Protein 6ZZZ (pdb70)

Radius of gyration: 22.92 Å; Cα contacts (8 Å, |Δi|>4): 388; chains: 2; bounding box: 67×54×40 Å

Secondary structure (DSSP, 8-state):
-HHHHHHHHTT-GGG--EEEEETTEEEEEEEHHHHHHHHTSHHHHHHHHH-TTTS----SSHHHHHHHHHHHHHHHHHT--EEEEE--GGGGTTTT----SS--EEEE-S-----TT-EEE-----/-HHHHHHHHTT-GGG--EEEEETTEEEEEEEHHHHHHHHTSHHHHHHHHH-TTTSPPPPSSHHHHHHHHHHHHHHHHHT--EEEEEE-GGGTTTTT----SS--EEEE-S-----TT-EEE-----

Structure (mmCIF, N/CA/C/O backbone):
data_6ZZZ
#
_entry.id   6ZZZ
#
_cell.length_a   99.206
_cell.length_b   99.206
_cell.length_c   155.657
_cell.angle_alpha   90.000
_cell.angle_beta   90.000
_cell.angle_gamma   120.000
#
_symmetry.space_group_name_H-M   'P 65 2 2'
#
loop_
_entity.id
_entity.type
_entity.pdbx_description
1 polymer 'Translocation protein SEC62'
2 non-polymer GLYCEROL
3 non-polymer 'SULFATE ION'
4 non-polymer '2-(N-MORPHOLINO)-ETHANESULFONIC ACID'
5 water water
#
loop_
_atom_site.group_PDB
_atom_site.id
_atom_site.type_symbol
_atom_site.label_atom_id
_atom_site.label_alt_id
_atom_site.label_comp_id
_atom_site.label_asym_id
_atom_site.label_entity_id
_atom_site.label_seq_id
_atom_site.pdbx_PDB_ins_code
_atom_site.Cartn_x
_atom_site.Cartn_y
_atom_site.Cartn_z
_atom_site.occupancy
_atom_site.B_iso_or_equiv
_atom_site.auth_seq_id
_atom_site.auth_comp_id
_atom_site.auth_asym_id
_atom_site.auth_atom_id
_atom_site.pdbx_PDB_model_num
ATOM 1 N N . SER A 1 1 ? 28.73218 57.44122 83.39558 1.000 72.28611 18 SER A N 1
ATOM 2 C CA . SER A 1 1 ? 27.78956 57.46261 82.26453 1.000 85.02492 18 SER A CA 1
ATOM 3 C C . SER A 1 1 ? 26.61552 58.42507 82.44062 1.000 81.61892 18 SER A C 1
ATOM 4 O O . SER A 1 1 ? 26.25542 59.12724 81.49856 1.000 76.56951 18 SER A O 1
ATOM 7 N N . ALA A 1 2 ? 25.94443 58.37733 83.59475 1.000 79.33443 19 ALA A N 1
ATOM 8 C CA . ALA A 1 2 ? 25.08333 59.49106 83.97241 1.000 68.24283 19 ALA A CA 1
ATOM 9 C C . ALA A 1 2 ? 25.89666 60.77531 84.10294 1.000 70.93866 19 ALA A C 1
ATOM 10 O O . ALA A 1 2 ? 25.49757 61.83861 83.61163 1.000 71.61075 19 ALA A O 1
ATOM 12 N N . THR A 1 3 ? 27.03421 60.70119 84.79336 1.000 67.11072 20 THR A N 1
ATOM 13 C CA . THR A 1 3 ? 27.90707 61.86324 84.90373 1.000 68.80155 20 THR A CA 1
ATOM 14 C C . THR A 1 3 ? 28.42753 62.29326 83.53724 1.000 72.72147 20 THR A C 1
ATOM 15 O O . THR A 1 3 ? 28.59356 63.49388 83.27213 1.000 69.34660 20 THR A O 1
ATOM 19 N N . ALA A 1 4 ? 28.72763 61.32974 82.66374 1.000 73.32658 21 ALA A N 1
ATOM 20 C CA . ALA A 1 4 ? 29.30781 61.69084 81.37773 1.000 70.10345 21 ALA A CA 1
ATOM 21 C C . ALA A 1 4 ? 28.29859 62.45084 80.52928 1.000 70.90941 21 ALA A C 1
ATOM 22 O O . ALA A 1 4 ? 28.63426 63.46371 79.89755 1.000 69.36695 21 ALA A O 1
ATOM 24 N N . ILE A 1 5 ? 27.05698 61.97613 80.49663 1.000 68.51287 22 ILE A N 1
ATOM 25 C CA . ILE A 1 5 ? 26.04395 62.61582 79.66234 1.000 70.79538 22 ILE A CA 1
ATOM 26 C C . ILE A 1 5 ? 25.71880 64.00734 80.18996 1.000 69.52169 22 ILE A C 1
ATOM 27 O O . ILE A 1 5 ? 25.65083 64.97993 79.42472 1.000 69.36736 22 ILE A O 1
ATOM 32 N N . ALA A 1 6 ? 25.49693 64.11435 81.50392 1.000 68.59391 23 ALA A N 1
ATOM 33 C CA . ALA A 1 6 ? 25.17913 65.39585 82.12673 1.000 65.08857 23 ALA A CA 1
ATOM 34 C C . ALA A 1 6 ? 26.28101 66.41551 81.89169 1.000 66.70514 23 ALA A C 1
ATOM 35 O O . ALA A 1 6 ? 26.00359 67.59884 81.67508 1.000 64.43313 23 ALA A O 1
ATOM 37 N N . THR A 1 7 ? 27.54204 65.98046 81.96792 1.000 67.41193 24 THR A N 1
ATOM 38 C CA . THR A 1 7 ? 28.65406 66.88114 81.68767 1.000 67.63920 24 THR A CA 1
ATOM 39 C C . THR A 1 7 ? 28.58669 67.40447 80.26136 1.000 67.54531 24 THR A C 1
ATOM 40 O O . THR A 1 7 ? 28.81189 68.59411 80.01628 1.000 65.27263 24 THR A O 1
ATOM 44 N N . LEU A 1 8 ? 28.26075 66.53148 79.30727 1.000 67.40371 25 LEU A N 1
ATOM 45 C CA . LEU A 1 8 ? 28.21565 66.94130 77.90696 1.000 64.19642 25 LEU A CA 1
ATOM 46 C C . LEU A 1 8 ? 27.04232 67.87600 77.61715 1.000 67.00411 25 LEU A C 1
ATOM 47 O O . LEU A 1 8 ? 27.18786 68.83465 76.84908 1.000 63.72957 25 LEU A O 1
ATOM 52 N N . LEU A 1 9 ? 25.86211 67.61253 78.19001 1.000 65.97569 26 LEU A N 1
ATOM 53 C CA . LEU A 1 9 ? 24.68274 68.38671 77.81912 1.000 65.19506 26 LEU A CA 1
ATOM 54 C C . LEU A 1 9 ? 24.30308 69.45416 78.84192 1.000 66.05471 26 LEU A C 1
ATOM 55 O O . LEU A 1 9 ? 23.26162 70.09755 78.66811 1.000 63.75371 26 LEU A O 1
ATOM 60 N N . ARG A 1 10 ? 25.15763 69.72060 79.84654 1.000 64.50286 27 ARG A N 1
ATOM 61 C CA . ARG A 1 10 ? 24.77149 7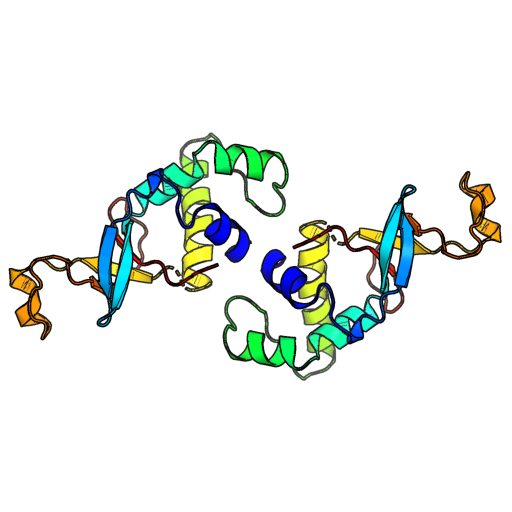0.61419 80.94559 1.000 64.03758 27 ARG A CA 1
ATOM 62 C C . ARG A 1 10 ? 24.36534 72.00532 80.45773 1.000 65.41757 27 ARG A C 1
ATOM 63 O O . ARG A 1 10 ? 23.46687 72.62413 81.04300 1.000 65.62333 27 ARG A O 1
ATOM 71 N N . ASN A 1 11 ? 24.98158 72.50628 79.38052 1.000 60.17766 28 ASN A N 1
ATOM 72 C CA . ASN A 1 11 ? 24.67901 73.84666 78.88900 1.000 63.49223 28 ASN A CA 1
ATOM 73 C C . ASN A 1 11 ? 24.17100 73.84713 77.44903 1.000 64.19202 28 ASN A C 1
ATOM 74 O O . ASN A 1 11 ? 24.12711 74.90107 76.81664 1.000 69.12357 28 ASN A O 1
ATOM 79 N N . HIS A 1 12 ? 23.72704 72.70734 76.94182 1.000 65.08806 29 HIS A N 1
ATOM 80 C CA . HIS A 1 12 ? 23.41675 72.61064 75.52512 1.000 68.91023 29 HIS A CA 1
ATOM 81 C C . HIS A 1 12 ? 22.31662 73.58402 75.13003 1.000 70.60985 29 HIS A C 1
ATOM 82 O O . HIS A 1 12 ? 21.33535 73.78268 75.84944 1.000 67.85685 29 HIS A O 1
ATOM 89 N N . LYS A 1 13 ? 22.49462 74.18451 73.95693 1.000 76.28857 30 LYS A N 1
ATOM 90 C CA . LYS A 1 13 ? 21.56706 75.19620 73.47725 1.000 75.58031 30 LYS A CA 1
ATOM 91 C C . LYS A 1 13 ? 20.14453 74.65680 73.42278 1.000 72.92532 30 LYS A C 1
ATOM 92 O O . LYS A 1 13 ? 19.18736 75.41210 73.61173 1.000 70.82616 30 LYS A O 1
ATOM 98 N N . GLU A 1 14 ? 19.96324 73.35745 73.20086 1.000 72.70590 31 GLU A N 1
ATOM 99 C CA . GLU A 1 14 ? 18.56889 73.01442 73.01392 1.000 71.43226 31 GLU A CA 1
ATOM 100 C C . GLU A 1 14 ? 17.79596 72.76325 74.28889 1.000 71.22832 31 GLU A C 1
ATOM 101 O O . GLU A 1 14 ? 16.59435 72.47453 74.21289 1.000 69.51214 31 GLU A O 1
ATOM 107 N N . LEU A 1 15 ? 18.42458 72.91705 75.44968 1.000 64.58838 32 LEU A N 1
ATOM 108 C CA . LEU A 1 15 ? 17.63434 72.88028 76.66103 1.000 67.99593 32 LEU A CA 1
ATOM 109 C C . LEU A 1 15 ? 16.75938 74.12242 76.79389 1.000 69.07693 32 LEU A C 1
ATOM 110 O O . LEU A 1 15 ? 15.73006 74.06335 77.48179 1.000 62.76400 32 LEU A O 1
ATOM 115 N N . LYS A 1 16 ? 17.13176 75.22710 76.12926 1.000 70.16738 33 LYS A N 1
ATOM 116 C CA . LYS A 1 16 ? 16.46464 76.52519 76.28859 1.000 67.38665 33 LYS A CA 1
ATOM 117 C C . LYS A 1 16 ? 16.25217 76.82519 77.76382 1.000 68.16936 33 LYS A C 1
ATOM 118 O O . LYS A 1 16 ? 15.17370 77.23197 78.19473 1.000 72.37226 33 LYS A O 1
ATOM 124 N N . GLN A 1 17 ? 17.29548 76.60393 78.55142 1.000 68.82955 34 GLN A N 1
ATOM 125 C CA . GLN A 1 17 ? 17.14187 76.62013 79.99761 1.000 70.01711 34 GLN A CA 1
ATOM 126 C C . GLN A 1 17 ? 17.10793 78.04507 80.52704 1.000 70.81952 34 GLN A C 1
ATOM 127 O O . GLN A 1 17 ? 17.77911 78.93277 79.99212 1.000 70.09091 34 GLN A O 1
ATOM 133 N N . ARG A 1 18 ? 16.27978 78.26205 81.55310 1.000 70.06258 35 ARG A N 1
ATOM 134 C CA . ARG A 1 18 ? 16.11522 79.54717 82.22335 1.000 72.89388 35 ARG A CA 1
ATOM 135 C C . ARG A 1 18 ? 16.54234 79.43858 83.67815 1.000 75.76398 35 ARG A C 1
ATOM 136 O O . ARG A 1 18 ? 16.75558 78.34644 84.21701 1.000 73.18926 35 ARG A O 1
ATOM 144 N N . GLN A 1 19 ? 16.59336 80.58234 84.34374 1.000 76.94444 36 GLN A N 1
ATOM 145 C CA . GLN A 1 19 ? 16.87704 80.60339 85.76673 1.000 73.60709 36 GLN A CA 1
ATOM 146 C C . GLN A 1 19 ? 15.59756 80.82840 86.55970 1.000 70.94219 36 GLN A C 1
ATOM 147 O O . GLN A 1 19 ? 14.75059 81.64208 86.18511 1.000 72.95473 36 GLN A O 1
ATOM 153 N N . GLY A 1 20 ? 15.45729 80.06522 87.64142 1.000 68.52617 37 GLY A N 1
ATOM 154 C CA . GLY A 1 20 ? 14.33279 80.17173 88.54383 1.000 66.95176 37 GLY A CA 1
ATOM 155 C C . GLY A 1 20 ? 14.82609 80.05038 89.96909 1.000 63.27489 37 GLY A C 1
ATOM 156 O O . GLY A 1 20 ? 16.02178 79.87200 90.21529 1.000 62.89592 37 GLY A O 1
ATOM 157 N N . LEU A 1 21 ? 13.89196 80.14930 90.90391 1.000 65.60583 38 LEU A N 1
ATOM 158 C CA . LEU A 1 21 ? 14.21862 80.10757 92.32294 1.000 62.78326 38 LEU A CA 1
ATOM 159 C C . LEU A 1 21 ? 13.83601 78.74313 92.86762 1.000 60.25091 38 LEU A C 1
ATOM 160 O O . LEU A 1 21 ? 12.65402 78.36866 92.85728 1.000 61.58473 38 LEU A O 1
ATOM 165 N N . PHE A 1 22 ? 14.83287 77.99695 93.32963 1.000 59.64318 39 PHE A N 1
ATOM 166 C CA . PHE A 1 22 ? 14.62170 76.64486 93.82315 1.000 60.05901 39 PHE A CA 1
ATOM 167 C C . PHE A 1 22 ? 15.18644 76.56724 95.22345 1.000 61.92293 39 PHE A C 1
ATOM 168 O O . PHE A 1 22 ? 16.37051 76.83075 95.41942 1.000 59.93015 39 PHE A O 1
ATOM 176 N N . GLN A 1 23 ? 14.33087 76.27278 96.19838 1.000 63.55754 40 GLN A N 1
ATOM 177 C CA . GLN A 1 23 ? 14.69871 76.24250 97.61059 1.000 63.10280 40 GLN A CA 1
ATOM 178 C C . GLN A 1 23 ? 15.58924 77.44277 97.89382 1.000 63.87101 40 GLN A C 1
ATOM 179 O O . GLN A 1 23 ? 16.65830 77.36724 98.55562 1.000 52.48183 40 GLN A O 1
ATOM 185 N N . ALA A 1 24 ? 15.14947 78.57842 97.32019 1.000 63.83557 41 ALA A N 1
ATOM 186 C CA . ALA A 1 24 ? 15.82118 79.83111 97.57058 1.000 68.86097 41 ALA A CA 1
ATOM 187 C C . ALA A 1 24 ? 17.22865 79.85504 97.01634 1.000 73.58090 41 ALA A C 1
ATOM 188 O O . ALA A 1 24 ? 18.12915 80.39439 97.69796 1.000 84.17967 41 ALA A O 1
ATOM 190 N N . LYS A 1 25 ? 17.51329 79.17535 95.91526 1.000 74.69932 42 LYS A N 1
ATOM 191 C CA . LYS A 1 25 ? 18.68432 79.56427 95.15143 1.000 74.07268 42 LYS A CA 1
ATOM 192 C C . LYS A 1 25 ? 18.30325 79.62024 93.68661 1.000 68.23378 42 LYS A C 1
ATOM 193 O O . LYS A 1 25 ? 17.35946 78.94841 93.26516 1.000 63.65149 42 LYS A O 1
ATOM 199 N N . GLN A 1 26 ? 19.03907 80.45465 92.94997 1.000 69.31175 43 GLN A N 1
ATOM 200 C CA . GLN A 1 26 ? 18.88055 80.59136 91.51349 1.000 71.73572 43 GLN A CA 1
ATOM 201 C C . GLN A 1 26 ? 19.38778 79.33998 90.82305 1.000 69.51259 43 GLN A C 1
ATOM 202 O O . GLN A 1 26 ? 20.53970 78.93935 91.00460 1.000 61.73668 43 GLN A O 1
ATOM 208 N N . THR A 1 27 ? 18.54200 78.75042 90.00026 1.000 67.84185 44 THR A N 1
ATOM 209 C CA . THR A 1 27 ? 18.80562 77.42086 89.49952 1.000 66.60380 44 THR A CA 1
ATOM 210 C C . THR A 1 27 ? 18.30095 77.34259 88.07369 1.000 64.42870 44 THR A C 1
ATOM 211 O O . THR A 1 27 ? 17.24602 77.89721 87.75332 1.000 64.06918 44 THR A O 1
ATOM 215 N N . ASP A 1 28 ? 19.07231 76.69259 87.21544 1.000 63.27686 45 ASP A N 1
ATOM 216 C CA . ASP A 1 28 ? 18.62448 76.46636 85.85220 1.000 68.04013 45 ASP A CA 1
ATOM 217 C C . ASP A 1 28 ? 17.57720 75.37086 85.82180 1.000 64.81616 45 ASP A C 1
ATOM 218 O O . ASP A 1 28 ? 17.64399 74.40414 86.58919 1.000 58.15448 45 ASP A O 1
ATOM 223 N N . PHE A 1 29 ? 16.61871 75.51864 84.90505 1.000 62.72773 46 PHE A N 1
ATOM 224 C CA . PHE A 1 29 ? 15.57911 74.51922 84.74337 1.000 62.36694 46 PHE A CA 1
ATOM 225 C C . PHE A 1 29 ? 15.16608 74.47376 83.28729 1.000 61.59616 46 PHE A C 1
ATOM 226 O O . PHE A 1 29 ? 15.29724 75.45487 82.55639 1.000 64.29330 46 PHE A O 1
ATOM 234 N N . PHE A 1 30 ? 14.61275 73.33123 82.89306 1.000 60.73393 47 PHE A N 1
ATOM 235 C CA . PHE A 1 30 ? 14.29662 73.04283 81.50663 1.000 62.89712 47 PHE A CA 1
ATOM 236 C C . PHE A 1 30 ? 13.15870 72.03162 81.44274 1.000 64.97184 47 PHE A C 1
ATOM 237 O O . PHE A 1 30 ? 12.81495 71.37935 82.43414 1.000 61.34200 47 PHE A O 1
ATOM 245 N N . ARG A 1 31 ? 12.58803 71.89980 80.24571 1.000 68.16629 48 ARG A N 1
ATOM 246 C CA . ARG A 1 31 ? 11.53641 70.92997 79.97587 1.000 66.74375 48 ARG A CA 1
ATOM 247 C C . ARG A 1 31 ? 12.13912 69.64654 79.44435 1.000 62.18005 48 ARG A C 1
ATOM 248 O O . ARG A 1 31 ? 13.15812 69.65282 78.75154 1.000 64.98942 48 ARG A O 1
ATOM 256 N N . TYR A 1 32 ? 11.46534 68.54205 79.73283 1.000 65.19277 49 TYR A N 1
ATOM 257 C CA . TYR A 1 32 ? 12.01773 67.23936 79.38544 1.000 67.90333 49 TYR A CA 1
ATOM 258 C C . TYR A 1 32 ? 12.21740 67.11237 77.88280 1.000 64.20948 49 TYR A C 1
ATOM 259 O O . TYR A 1 32 ? 13.28160 66.66576 77.42413 1.000 60.63553 49 TYR A O 1
ATOM 268 N N . LYS A 1 33 ? 11.19947 67.49621 77.09888 1.000 63.96095 50 LYS A N 1
ATOM 269 C CA . LYS A 1 33 ? 11.29478 67.37617 75.64228 1.000 65.24547 50 LYS A CA 1
ATOM 270 C C . LYS A 1 33 ? 12.48548 68.14157 75.07898 1.000 61.62430 50 LYS A C 1
ATOM 271 O O . LYS A 1 33 ? 13.08579 67.70479 74.10182 1.000 61.16536 50 LYS A O 1
ATOM 277 N N . ARG A 1 34 ? 12.88981 69.24489 75.70550 1.000 65.19972 51 ARG A N 1
ATOM 278 C CA . ARG A 1 34 ? 14.05856 69.94261 75.18299 1.000 66.66174 51 ARG A CA 1
ATOM 279 C C . ARG A 1 34 ? 15.34087 69.22966 75.55072 1.000 63.80341 51 ARG A C 1
ATOM 280 O O . ARG A 1 34 ? 16.33066 69.32716 74.82028 1.000 65.23232 51 ARG A O 1
ATOM 288 N N . PHE A 1 35 ? 15.33614 68.46969 76.63624 1.000 62.63485 52 PHE A N 1
ATOM 289 C CA . PHE A 1 35 ? 16.46293 67.58305 76.87330 1.000 62.72843 52 PHE A CA 1
ATOM 290 C C . PHE A 1 35 ? 16.51768 66.49652 75.81215 1.000 61.71245 52 PHE A C 1
ATOM 291 O O . PHE A 1 35 ? 17.60544 66.10060 75.37395 1.000 59.06336 52 PHE A O 1
ATOM 299 N N . VAL A 1 36 ? 15.35867 65.96699 75.41569 1.000 58.88811 53 VAL A N 1
ATOM 300 C CA . VAL A 1 36 ? 15.35905 64.95924 74.36118 1.000 61.96644 53 VAL A CA 1
ATOM 301 C C . VAL A 1 36 ? 15.93992 65.54716 73.08248 1.000 61.02038 53 VAL A C 1
ATOM 302 O O . VAL A 1 36 ? 16.67753 64.86990 72.35797 1.000 62.40600 53 VAL A O 1
ATOM 306 N N . ARG A 1 37 ? 15.66105 66.82784 72.80548 1.000 58.15704 54 ARG A N 1
ATOM 307 C CA . ARG A 1 37 ? 16.22516 67.43557 71.60324 1.000 63.35808 54 ARG A CA 1
ATOM 308 C C 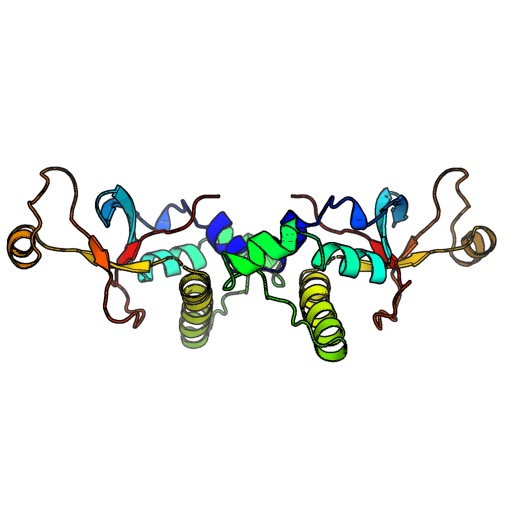. ARG A 1 37 ? 17.72673 67.58237 71.70990 1.000 64.91178 54 ARG A C 1
ATOM 309 O O . ARG A 1 37 ? 18.42728 67.52586 70.69870 1.000 67.94230 54 ARG A O 1
ATOM 317 N N . ALA A 1 38 ? 18.24775 67.71092 72.92346 1.000 62.30760 55 ALA A N 1
ATOM 318 C CA . ALA A 1 38 ? 19.69351 67.72007 73.06485 1.000 62.17926 55 ALA A CA 1
ATOM 319 C C . ALA A 1 38 ? 20.25986 66.33150 72.86912 1.000 60.68090 55 ALA A C 1
ATOM 320 O O . ALA A 1 38 ? 21.37744 66.18919 72.36521 1.000 65.76175 55 ALA A O 1
ATOM 322 N N . LEU A 1 39 ? 19.49702 65.29110 73.20720 1.000 61.70094 56 LEU A N 1
ATOM 323 C CA . LEU A 1 39 ? 19.98440 63.95683 72.88107 1.000 64.68239 56 LEU A CA 1
ATOM 324 C C . LEU A 1 39 ? 20.04019 63.72696 71.37634 1.000 65.09144 56 LEU A C 1
ATOM 325 O O . LEU A 1 39 ? 20.85634 62.92549 70.91613 1.000 64.07940 56 LEU A O 1
ATOM 330 N N . HIS A 1 40 ? 19.22308 64.43042 70.59859 1.000 65.64263 57 HIS A N 1
ATOM 331 C CA . HIS A 1 40 ? 19.25923 64.29403 69.15279 1.000 69.49598 57 HIS A CA 1
ATOM 332 C C . HIS A 1 40 ? 20.14924 65.33008 68.50085 1.000 68.88238 57 HIS A C 1
ATOM 333 O O . HIS A 1 40 ? 20.23449 65.36719 67.27758 1.000 72.09805 57 HIS A O 1
ATOM 340 N N . SER A 1 41 ? 20.85257 66.13353 69.28842 1.000 70.25911 58 SER A N 1
ATOM 341 C CA . SER A 1 41 ? 21.72033 67.15084 68.72652 1.000 67.48683 58 SER A CA 1
ATOM 342 C C . SER A 1 41 ? 22.93731 66.49564 68.09502 1.000 71.08620 58 SER A C 1
ATOM 343 O O . SER A 1 41 ? 23.18468 65.29684 68.24352 1.000 71.03910 58 SER A O 1
ATOM 346 N N . GLU A 1 42 ? 23.73183 67.30119 67.40288 1.000 76.04554 59 GLU A N 1
ATOM 347 C CA . GLU A 1 42 ? 24.76444 66.64255 66.63804 1.000 78.17472 59 GLU A CA 1
ATOM 348 C C . GLU A 1 42 ? 25.96839 66.34713 67.52971 1.000 74.31784 59 GLU A C 1
ATOM 349 O O . GLU A 1 42 ? 26.72567 65.40014 67.28049 1.000 76.01430 59 GLU A O 1
ATOM 355 N N . GLU A 1 43 ? 26.11513 67.12893 68.59866 1.000 76.37537 60 GLU A N 1
ATOM 356 C CA . GLU A 1 43 ? 27.09274 66.85346 69.64898 1.000 76.21691 60 GLU A CA 1
ATOM 357 C C . GLU A 1 43 ? 26.89925 65.46283 70.23637 1.000 73.47198 60 GLU A C 1
ATOM 358 O O . GLU A 1 43 ? 27.84281 64.66170 70.30563 1.000 75.76976 60 GLU A O 1
ATOM 364 N N . TYR A 1 44 ? 25.67210 65.14576 70.64912 1.000 70.95446 61 TYR A N 1
ATOM 365 C CA . TYR A 1 44 ? 25.44041 63.82327 71.21340 1.000 70.54149 61 TYR A CA 1
ATOM 366 C C . TYR A 1 44 ? 25.66381 62.73979 70.16479 1.000 68.17655 61 TYR A C 1
ATOM 367 O O . TYR A 1 44 ? 26.30041 61.71848 70.45454 1.000 68.80219 61 TYR A O 1
ATOM 376 N N . ALA A 1 45 ? 25.16831 62.94812 68.93834 1.000 69.98080 62 ALA A N 1
ATOM 377 C CA . ALA A 1 45 ? 25.35953 61.95480 67.87895 1.000 66.15590 62 ALA A CA 1
ATOM 378 C C . ALA A 1 45 ? 26.83982 61.64769 67.63803 1.000 67.34803 62 ALA A C 1
ATOM 379 O O . ALA A 1 45 ? 27.22503 60.47370 67.52311 1.000 66.40154 62 ALA A O 1
ATOM 381 N N . ASN A 1 46 ? 27.69748 62.67742 67.58752 1.000 67.42326 63 ASN A N 1
ATOM 382 C CA . ASN A 1 46 ? 29.12028 62.39853 67.36430 1.000 72.49554 63 ASN A CA 1
ATOM 383 C C . ASN A 1 46 ? 29.78586 61.72767 68.56268 1.000 71.84925 63 ASN A C 1
ATOM 384 O O . ASN A 1 46 ? 30.68233 60.89884 68.36857 1.000 70.20927 63 ASN A O 1
ATOM 389 N N . LYS A 1 47 ? 29.33884 62.01219 69.79836 1.000 69.14536 64 LYS A N 1
ATOM 390 C CA . LYS A 1 47 ? 29.99360 61.35817 70.92553 1.000 69.05260 64 LYS A CA 1
ATOM 391 C C . LYS A 1 47 ? 29.52434 59.92129 71.07900 1.000 69.89559 64 LYS A C 1
ATOM 392 O O . LYS A 1 47 ? 30.33107 59.04167 71.39729 1.000 70.28974 64 LYS A O 1
ATOM 398 N N . SER A 1 48 ? 28.26316 59.63199 70.74304 1.000 68.13105 65 SER A N 1
ATOM 399 C CA . SER A 1 48 ? 27.82516 58.24339 70.79493 1.000 67.80548 65 SER A CA 1
ATOM 400 C C . SER A 1 48 ? 28.28366 57.45517 69.58805 1.000 70.75569 65 SER A C 1
ATOM 401 O O . SER A 1 48 ? 28.37141 56.22661 69.67018 1.000 70.06011 65 SER A O 1
ATOM 404 N N . ALA A 1 49 ? 28.58795 58.13731 68.47823 1.000 73.74387 66 ALA A N 1
ATOM 405 C CA . ALA A 1 49 ? 29.15961 57.45287 67.32562 1.000 73.64012 66 ALA A CA 1
ATOM 406 C C . ALA A 1 49 ? 30.54217 56.91619 67.64645 1.000 71.02908 66 ALA A C 1
ATOM 407 O O . ALA A 1 49 ? 30.93883 55.86319 67.14207 1.000 68.24539 66 ALA A O 1
ATOM 409 N N . ARG A 1 50 ? 31.29236 57.63621 68.46428 1.000 70.11584 67 ARG A N 1
ATOM 410 C CA . ARG A 1 50 ? 32.64481 57.21598 68.77999 1.000 75.40542 67 ARG A CA 1
ATOM 411 C C . ARG A 1 50 ? 32.77030 56.39254 70.07527 1.000 77.97085 67 ARG A C 1
ATOM 412 O O . ARG A 1 50 ? 33.59888 55.46904 70.13766 1.000 77.04725 67 ARG A O 1
ATOM 420 N N . GLN A 1 51 ? 31.98932 56.69190 71.12354 1.000 76.25015 68 GLN A N 1
ATOM 421 C CA . GLN A 1 51 ? 32.02628 55.92702 72.37977 1.000 75.62094 68 GLN A CA 1
ATOM 422 C C . GLN A 1 51 ? 30.62632 55.46496 72.73884 1.000 72.44664 68 GLN A C 1
ATOM 423 O O . GLN A 1 51 ? 30.05633 55.88009 73.75222 1.000 67.25354 68 GLN A O 1
ATOM 429 N N . PRO A 1 52 ? 30.04266 54.58501 71.92455 1.000 71.83398 69 PRO A N 1
ATOM 430 C CA . PRO A 1 52 ? 28.75293 53.99784 72.29248 1.000 67.33030 69 PRO A CA 1
ATOM 431 C C . PRO A 1 52 ? 28.80692 53.24394 73.60541 1.000 73.23659 69 PRO A C 1
ATOM 432 O O . PRO A 1 52 ? 27.75193 52.82954 74.09716 1.000 76.69074 69 PRO A O 1
ATOM 436 N N . GLU A 1 53 ? 30.00229 52.98097 74.14543 1.000 70.70234 70 GLU A N 1
ATOM 437 C CA . GLU A 1 53 ? 30.11415 52.29919 75.42491 1.000 71.43923 70 GLU A CA 1
ATOM 438 C C . GLU A 1 53 ? 29.82376 53.23737 76.59415 1.000 73.44593 70 GLU A C 1
ATOM 439 O O . GLU A 1 53 ? 29.44647 52.76326 77.66292 1.000 73.69596 70 GLU A O 1
ATOM 445 N N . ILE A 1 54 ? 29.98816 54.54725 76.40506 1.000 69.71972 71 ILE A N 1
ATOM 446 C CA . ILE A 1 54 ? 29.74206 55.56301 77.42100 1.000 68.58055 71 ILE A CA 1
ATOM 447 C C . ILE A 1 54 ? 28.44282 56.31406 77.13207 1.000 72.76309 71 ILE A C 1
ATOM 448 O O . ILE A 1 54 ? 27.56234 56.40545 77.99477 1.000 76.23036 71 ILE A O 1
ATOM 453 N N . TYR A 1 55 ? 28.31778 56.87464 75.92415 1.000 72.23229 72 TYR A N 1
ATOM 454 C CA . TYR A 1 55 ? 27.11522 57.59194 75.52260 1.000 68.90842 72 TYR A CA 1
ATOM 455 C C . TYR A 1 55 ? 26.19151 56.66746 74.73599 1.000 71.41187 72 TYR A C 1
ATOM 456 O O . TYR A 1 55 ? 26.46043 56.39639 73.55399 1.000 67.19399 72 TYR A O 1
ATOM 465 N N . PRO A 1 56 ? 25.08369 56.19987 75.30770 1.000 70.93884 73 PRO A N 1
ATOM 466 C CA . PRO A 1 56 ? 24.24748 55.23113 74.58153 1.000 73.97489 73 PRO A CA 1
ATOM 467 C C . PRO A 1 56 ? 23.72031 55.84425 73.29537 1.000 71.67235 73 PRO A C 1
ATOM 468 O O . PRO A 1 56 ? 23.42390 57.03828 73.24028 1.000 70.10231 73 PRO A O 1
ATOM 472 N N . THR A 1 57 ? 23.60502 55.02113 72.25562 1.000 66.18063 74 THR A N 1
ATOM 473 C CA . THR A 1 57 ? 23.15328 55.53412 70.97798 1.000 70.17064 74 THR A CA 1
ATOM 474 C C . THR A 1 57 ? 21.63807 55.58489 70.94788 1.000 67.91578 74 THR A C 1
ATOM 475 O O . THR A 1 57 ? 20.94838 54.75783 71.55068 1.000 67.28058 74 THR A O 1
ATOM 479 N N . ILE A 1 58 ? 21.10954 56.56548 70.23078 1.000 67.81947 75 ILE A N 1
ATOM 480 C CA . ILE A 1 58 ? 19.66798 56.73804 70.11125 1.000 71.40170 75 ILE A CA 1
ATOM 481 C C . ILE A 1 58 ? 19.23693 56.07304 68.83844 1.000 72.86477 75 ILE A C 1
ATOM 482 O O . ILE A 1 58 ? 19.63988 56.51854 67.73792 1.000 68.19304 75 ILE A O 1
ATOM 487 N N . PRO A 1 59 ? 18.42746 55.01451 68.86580 1.000 73.00995 76 PRO A N 1
ATOM 488 C CA . PRO A 1 59 ? 18.00210 54.34713 67.63857 1.000 76.52158 76 PRO A CA 1
ATOM 489 C C . PRO A 1 59 ? 17.13032 55.28159 66.80695 1.000 77.77924 76 PRO A C 1
ATOM 490 O O . PRO A 1 59 ? 16.64438 56.31158 67.28476 1.000 78.27953 76 PRO A O 1
ATOM 494 N N . SER A 1 60 ? 16.89885 54.90069 65.55060 1.000 76.39167 77 SER A N 1
ATOM 495 C CA . SER A 1 60 ? 16.05744 55.75543 64.71679 1.000 80.42041 77 SER A CA 1
ATOM 496 C C . SER A 1 60 ? 14.59014 55.36705 64.76581 1.000 79.41616 77 SER A C 1
ATOM 497 O O . SER A 1 60 ? 13.72923 56.23770 64.59009 1.000 83.57158 77 SER A O 1
ATOM 500 N N . ASN A 1 61 ? 14.27114 54.09809 65.01906 1.000 78.27870 78 ASN A N 1
ATOM 501 C CA . ASN A 1 61 ? 12.87081 53.72748 65.15911 1.000 77.07873 78 ASN A CA 1
ATOM 502 C C . ASN A 1 61 ? 12.23286 54.55679 66.26342 1.000 80.58972 78 ASN A C 1
ATOM 503 O O . ASN A 1 61 ? 12.72660 54.59474 67.39597 1.000 80.69932 78 ASN A O 1
ATOM 508 N N . LYS A 1 62 ? 11.11191 55.19925 65.93384 1.000 78.88490 79 LYS A N 1
ATOM 509 C CA . LYS A 1 62 ? 10.59021 56.26736 66.77888 1.000 77.85006 79 LYS A CA 1
ATOM 510 C C . LYS A 1 62 ? 10.27805 55.79871 68.19645 1.000 80.82364 79 LYS A C 1
ATOM 511 O O . LYS A 1 62 ? 10.46970 56.56009 69.15297 1.000 82.04249 79 LYS A O 1
ATOM 517 N N . ILE A 1 63 ? 9.84382 54.55559 68.37238 1.000 78.52402 80 ILE A N 1
ATOM 518 C CA . ILE A 1 63 ? 9.44458 54.14397 69.70708 1.000 77.58872 80 ILE A CA 1
ATOM 519 C C . ILE A 1 63 ? 10.64019 53.63338 70.51099 1.000 77.85178 80 ILE A C 1
ATOM 520 O O . ILE A 1 63 ? 10.69862 53.83643 71.72950 1.000 80.48262 80 ILE A O 1
ATOM 525 N N . GLU A 1 64 ? 11.66092 53.08238 69.85684 1.000 79.16413 81 GLU A N 1
ATOM 526 C CA . GLU A 1 64 ? 12.86885 52.76512 70.61107 1.000 80.33808 81 GLU A CA 1
ATOM 527 C C . GLU A 1 64 ? 13.61503 54.03547 70.98352 1.000 76.09229 81 GLU A C 1
ATOM 528 O O . GLU A 1 64 ? 14.23431 54.10152 72.05124 1.000 71.57356 81 GLU A O 1
ATOM 534 N N . ASP A 1 65 ? 13.52066 55.06088 70.13407 1.000 77.80775 82 ASP A N 1
ATOM 535 C CA . ASP A 1 65 ? 14.02849 56.38800 70.46359 1.000 73.12537 82 ASP A CA 1
ATOM 536 C C . ASP A 1 65 ? 13.39468 56.91173 71.74994 1.000 73.55747 82 ASP A C 1
ATOM 537 O O . ASP A 1 65 ? 14.09302 57.29051 72.69817 1.000 68.74547 82 ASP A O 1
ATOM 542 N N . GLN A 1 66 ? 12.06265 56.94634 71.79732 1.000 72.87372 83 GLN A N 1
ATOM 543 C CA . GLN A 1 66 ? 11.40327 57.44923 72.98967 1.000 73.63506 83 GLN A CA 1
ATOM 544 C C . GLN A 1 66 ? 11.83959 56.68335 74.22187 1.000 74.06756 83 GLN A C 1
ATOM 545 O O . GLN A 1 66 ? 12.07821 57.28628 75.27362 1.000 73.07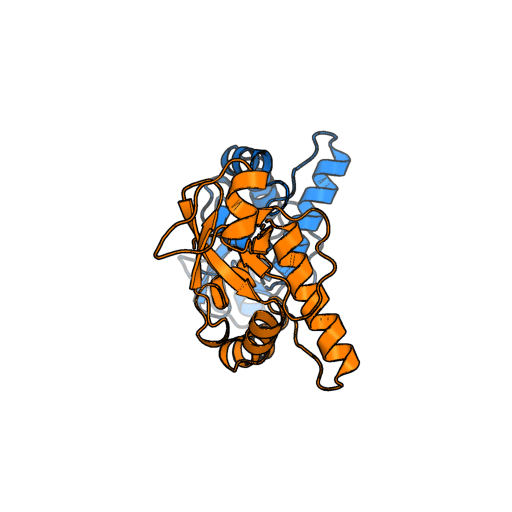214 83 GLN A O 1
ATOM 551 N N . LEU A 1 67 ? 11.96730 55.35536 74.11325 1.000 69.97335 84 LEU A N 1
ATOM 552 C CA . LEU A 1 67 ? 12.28123 54.56855 75.30262 1.000 74.23656 84 LEU A CA 1
ATOM 553 C C . LEU A 1 67 ? 13.73303 54.74642 75.69669 1.000 69.21342 84 LEU A C 1
ATOM 554 O O . LEU A 1 67 ? 14.06018 54.80927 76.88423 1.000 72.90406 84 LEU A O 1
ATOM 559 N N . LYS A 1 68 ? 14.61095 54.87780 74.71838 1.000 68.32946 85 LYS A N 1
ATOM 560 C CA . LYS A 1 68 ? 16.01083 55.03299 75.04945 1.000 65.14251 85 LYS A CA 1
ATOM 561 C C . LYS A 1 68 ? 16.25910 56.43185 75.56732 1.000 67.31918 85 LYS A C 1
ATOM 562 O O . LYS A 1 68 ? 17.12402 56.64294 76.42736 1.000 66.83786 85 LYS A O 1
ATOM 568 N N . SER A 1 69 ? 15.43389 57.37666 75.13898 1.000 69.20168 86 SER A N 1
ATOM 569 C CA . SER A 1 69 ? 15.58063 58.73276 75.62806 1.000 67.09671 86 SER A CA 1
ATOM 570 C C . SER A 1 69 ? 15.16258 58.83872 77.08288 1.000 68.77781 86 SER A C 1
ATOM 571 O O . SER A 1 69 ? 15.85672 59.47128 77.88373 1.000 67.04502 86 SER A O 1
ATOM 574 N N . ARG A 1 70 ? 14.07252 58.17114 77.46807 1.000 69.20311 87 ARG A N 1
ATOM 575 C CA . ARG A 1 70 ? 13.67497 58.22207 78.86912 1.000 67.74961 87 ARG A CA 1
ATOM 576 C C . ARG A 1 70 ? 14.57695 57.34754 79.74010 1.000 68.96805 87 ARG A C 1
ATOM 577 O O . ARG A 1 70 ? 14.87977 57.70811 80.88670 1.000 63.77232 87 ARG A O 1
ATOM 585 N N . GLU A 1 71 ? 15.02372 56.20039 79.22586 1.000 67.27871 88 GLU A N 1
ATOM 586 C CA . GLU A 1 71 ? 15.98782 55.40119 79.98065 1.000 66.69152 88 GLU A CA 1
ATOM 587 C C . GLU A 1 71 ? 17.20383 56.23600 80.36546 1.000 66.49297 88 GLU A C 1
ATOM 588 O O . GLU A 1 71 ? 17.63166 56.23576 81.52804 1.000 68.81090 88 GLU A O 1
ATOM 594 N N . ILE A 1 72 ? 17.73073 57.01265 79.41538 1.000 63.43164 89 ILE A N 1
ATOM 595 C CA . ILE A 1 72 ? 18.89151 57.85213 79.69750 1.000 62.11983 89 ILE A CA 1
ATOM 596 C C . ILE A 1 72 ? 18.55203 58.89614 80.75562 1.000 62.82762 89 ILE A C 1
ATOM 597 O O . ILE A 1 72 ? 19.29073 59.08244 81.72682 1.000 62.16654 89 ILE A O 1
ATOM 602 N N . PHE A 1 73 ? 17.43182 59.59631 80.58286 1.000 59.56155 90 PHE A N 1
ATOM 603 C CA . PHE A 1 73 ? 17.06547 60.64523 81.52753 1.000 63.21751 90 PHE A CA 1
ATOM 604 C C . PHE A 1 73 ? 16.75454 60.08032 82.91585 1.000 66.61876 90 PHE A C 1
ATOM 605 O O . PHE A 1 73 ? 17.07820 60.70360 83.93784 1.000 60.99768 90 PHE A O 1
ATOM 613 N N . ILE A 1 74 ? 16.10358 58.91665 82.98021 1.000 66.46350 91 ILE A N 1
ATOM 614 C CA . ILE A 1 74 ? 15.91130 58.26815 84.27507 1.000 64.09798 91 ILE A CA 1
ATOM 615 C C . ILE A 1 74 ? 17.25932 57.99305 84.93217 1.000 65.92761 91 ILE A C 1
ATOM 616 O O . ILE A 1 74 ? 17.39570 58.08433 86.15888 1.000 62.67732 91 ILE A O 1
ATOM 621 N N . GLN A 1 75 ? 18.28915 57.68864 84.14034 1.000 65.24691 92 GLN A N 1
ATOM 622 C CA . GLN A 1 75 ? 19.60163 57.52627 84.75141 1.000 64.29771 92 GLN A CA 1
ATOM 623 C C . GLN A 1 75 ? 20.05734 58.82062 85.40830 1.000 66.28882 92 GLN A C 1
ATOM 624 O O . GLN A 1 75 ? 20.71777 58.78710 86.45513 1.000 67.13093 92 GLN A O 1
ATOM 630 N N . LEU A 1 76 ? 19.68009 59.97370 84.84466 1.000 64.05431 93 LEU A N 1
ATOM 631 C CA . LEU A 1 76 ? 20.10127 61.23290 85.45690 1.000 64.02177 93 LEU A CA 1
ATOM 632 C C . LEU A 1 76 ? 19.31545 61.51495 86.72380 1.000 64.26614 93 LEU A C 1
ATOM 633 O O . LEU A 1 76 ? 19.87973 61.97725 87.71876 1.000 65.59143 93 LEU A O 1
ATOM 638 N N . ILE A 1 77 ? 18.01916 61.20568 86.71297 1.000 62.96445 94 ILE A N 1
ATOM 639 C CA . ILE A 1 77 ? 17.19756 61.36472 87.90569 1.000 64.48260 94 ILE A CA 1
ATOM 640 C C . ILE A 1 77 ? 17.72357 60.48931 89.03513 1.000 66.14130 94 ILE A C 1
ATOM 641 O O . ILE A 1 77 ? 17.89183 60.95046 90.17152 1.000 66.63623 94 ILE A O 1
ATOM 646 N N . LYS A 1 78 ? 18.00518 59.21739 88.73970 1.000 63.43559 95 LYS A N 1
ATOM 647 C CA . LYS A 1 78 ? 18.48053 58.31254 89.78297 1.000 62.07846 95 LYS A CA 1
ATOM 648 C C . LYS A 1 78 ? 19.82914 58.76056 90.32917 1.000 68.31674 95 LYS A C 1
ATOM 649 O O . LYS A 1 78 ? 20.07546 58.68182 91.53964 1.000 69.55777 95 LYS A O 1
ATOM 655 N N . ALA A 1 79 ? 20.70696 59.26360 89.46385 1.000 68.44355 96 ALA A N 1
ATOM 656 C CA . ALA A 1 79 ? 21.95945 59.82267 89.96583 1.000 66.74552 96 ALA A CA 1
ATOM 657 C C . ALA A 1 79 ? 21.76394 61.16194 90.66706 1.000 66.18482 96 ALA A C 1
ATOM 658 O O . ALA A 1 79 ? 22.73885 61.74258 91.14861 1.000 69.65138 96 ALA A O 1
ATOM 660 N N . GLN A 1 80 ? 20.54461 61.68361 90.70466 1.000 66.15053 97 GLN A N 1
ATOM 661 C CA . GLN A 1 80 ? 20.26299 62.95458 91.36367 1.000 70.47816 97 GLN A CA 1
ATOM 662 C C . GLN A 1 80 ? 20.99632 64.11442 90.69984 1.000 68.44008 97 GLN A C 1
ATOM 663 O O . GLN A 1 80 ? 21.47220 65.03374 91.36883 1.000 69.54960 97 GLN A O 1
ATOM 677 N N . VAL A 1 82 ? 19.39203 65.76653 88.11786 1.000 60.57349 99 VAL A N 1
ATOM 678 C CA . VAL A 1 82 ? 18.25874 66.63537 87.85260 1.000 64.48665 99 VAL A CA 1
ATOM 679 C C . VAL A 1 82 ? 17.18593 66.26476 88.85635 1.000 60.32896 99 VAL A C 1
ATOM 680 O O . VAL A 1 82 ? 17.15098 65.13787 89.36275 1.000 59.54740 99 VAL A O 1
ATOM 684 N N . ILE A 1 83 ? 16.32553 67.23200 89.15858 1.000 59.80971 100 ILE A N 1
ATOM 685 C CA . ILE A 1 83 ? 15.26830 67.07103 90.14988 1.000 62.27495 100 ILE A CA 1
ATOM 686 C C . ILE A 1 83 ? 13.98550 67.50443 89.46399 1.000 57.98054 100 ILE A C 1
ATOM 687 O O . ILE A 1 83 ? 13.95615 68.59165 88.88152 1.000 61.65419 100 ILE A O 1
ATOM 692 N N . PRO A 1 84 ? 12.92612 66.69585 89.47652 1.000 62.93266 101 PRO A N 1
ATOM 693 C CA . PRO A 1 84 ? 11.64831 67.13269 88.87875 1.000 59.81047 101 PRO A CA 1
ATOM 694 C C . PRO A 1 84 ? 11.03263 68.24762 89.71057 1.000 64.01286 101 PRO A C 1
ATOM 695 O O . PRO A 1 84 ? 10.97749 68.14866 90.93791 1.000 62.14457 101 PRO A O 1
ATOM 699 N N . VAL A 1 85 ? 10.57556 69.32056 89.04729 1.000 61.13766 102 VAL A N 1
ATOM 700 C CA . VAL A 1 85 ? 10.01181 70.45320 89.77242 1.000 59.57007 102 VAL A CA 1
ATOM 701 C C . VAL A 1 85 ? 8.69599 70.91839 89.17514 1.000 62.44193 102 VAL A C 1
ATOM 702 O O . VAL A 1 85 ? 8.38968 70.69133 88.00407 1.000 65.79377 102 VAL A O 1
ATOM 706 N N . LYS A 1 86 ? 7.95000 71.62975 90.01501 1.000 62.70497 103 LYS A N 1
ATOM 707 C CA . LYS A 1 86 ? 6.80474 72.44421 89.64406 1.000 66.83377 103 LYS A CA 1
ATOM 708 C C . LYS A 1 86 ? 7.22471 73.88861 89.49270 1.000 69.46693 103 LYS A C 1
ATOM 709 O O . LYS A 1 86 ? 7.84626 74.45140 90.40498 1.000 64.98351 103 LYS A O 1
ATOM 715 N N . LYS A 1 87 ? 6.79082 74.51532 88.39559 1.000 69.16809 104 LYS A N 1
ATOM 716 C CA . LYS A 1 87 ? 7.01876 75.93787 88.18333 1.000 70.00430 104 LYS A CA 1
ATOM 717 C C . LYS A 1 87 ? 5.72845 76.63755 88.59853 1.000 69.26914 104 LYS A C 1
ATOM 718 O O . LYS A 1 87 ? 4.68127 76.44253 87.97599 1.000 68.81138 104 LYS A O 1
ATOM 724 N N . LEU A 1 88 ? 5.80237 77.43600 89.65230 1.000 66.28197 105 LEU A N 1
ATOM 725 C CA . LEU A 1 88 ? 4.61583 78.05033 90.22200 1.000 69.36309 105 LEU A CA 1
ATOM 726 C C . LEU A 1 88 ? 4.25170 79.32142 89.46399 1.000 71.53616 105 LEU A C 1
ATOM 727 O O . LEU A 1 88 ? 5.11792 80.12268 89.10066 1.000 68.32422 105 LEU A O 1
ATOM 732 N N . HIS A 1 89 ? 2.95918 79.51791 89.24692 1.000 76.01011 106 HIS A N 1
ATOM 733 C CA . HIS A 1 89 ? 2.50803 80.82682 88.81601 1.000 78.30594 106 HIS A CA 1
ATOM 734 C C . HIS A 1 89 ? 2.55355 81.79805 89.99184 1.000 79.64286 106 HIS A C 1
ATOM 735 O O . HIS A 1 89 ? 2.52503 81.40725 91.16042 1.000 79.07734 106 HIS A O 1
ATOM 742 N N . SER A 1 90 ? 2.62454 83.08740 89.66589 1.000 83.10604 107 SER A N 1
ATOM 743 C CA . SER A 1 90 ? 2.78914 84.09967 90.70518 1.000 80.59784 107 SER A CA 1
ATOM 744 C C . SER A 1 90 ? 1.66439 84.03315 91.73390 1.000 82.30145 107 SER A C 1
ATOM 745 O O . SER A 1 90 ? 1.90820 84.13005 92.94397 1.000 80.07439 107 SER A O 1
ATOM 748 N N . GLN A 1 91 ? 0.42838 83.83025 91.27893 1.000 80.96459 108 GLN A N 1
ATOM 749 C CA . GLN A 1 91 ? -0.68550 83.82961 92.21062 1.000 80.08596 108 GLN A CA 1
ATOM 750 C C . GLN A 1 91 ? -0.60081 82.64395 93.15783 1.000 85.03659 108 GLN A C 1
ATOM 751 O O . GLN A 1 91 ? -1.14285 82.70724 94.26637 1.000 84.64660 108 GLN A O 1
ATOM 757 N N . GLU A 1 92 ? 0.12396 81.58949 92.76641 1.000 86.69657 109 GLU A N 1
ATOM 758 C CA . GLU A 1 92 ? 0.26027 80.38319 93.57458 1.000 82.97795 109 GLU A CA 1
ATOM 759 C C . GLU A 1 92 ? 1.32242 80.48137 94.66396 1.000 76.71542 109 GLU A C 1
ATOM 760 O O . GLU A 1 92 ? 1.37095 79.58514 95.51007 1.000 81.13843 109 GLU A O 1
ATOM 766 N N . CYS A 1 93 ? 2.15507 81.53263 94.70965 1.000 74.87174 110 CYS A N 1
ATOM 767 C CA . CYS A 1 93 ? 3.26225 81.49217 95.67124 1.000 76.42871 110 CYS A CA 1
ATOM 768 C C . CYS A 1 93 ? 2.80877 81.69985 97.10577 1.000 74.55205 110 CYS A C 1
ATOM 769 O O . CYS A 1 93 ? 3.47468 81.19843 98.02049 1.000 74.59122 110 CYS A O 1
ATOM 772 N N . LYS A 1 94 ? 1.63855 82.30174 97.31611 1.000 74.79090 111 LYS A N 1
ATOM 773 C CA . LYS A 1 94 ? 1.11850 82.51874 98.66095 1.000 79.84600 111 LYS A CA 1
ATOM 774 C C . LYS A 1 94 ? 0.53449 81.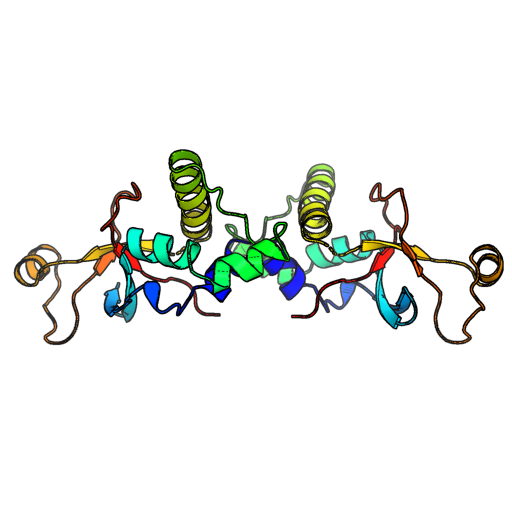23872 99.22613 1.000 79.05866 111 LYS A C 1
ATOM 775 O O . LYS A 1 94 ? 0.65145 80.99240 100.43000 1.000 75.20707 111 LYS A O 1
ATOM 781 N N . GLU A 1 95 ? -0.01010 80.36926 98.36364 1.000 80.09543 112 GLU A N 1
ATOM 782 C CA . GLU A 1 95 ? -0.47341 79.07820 98.85877 1.000 81.06285 112 GLU A CA 1
ATOM 783 C C . GLU A 1 95 ? 0.67192 78.25502 99.42046 1.000 82.81005 112 GLU A C 1
ATOM 784 O O . GLU A 1 95 ? 0.47695 77.50912 100.38647 1.000 80.94431 112 GLU A O 1
ATOM 790 N N . HIS A 1 96 ? 1.87905 78.42646 98.87690 1.000 81.20112 113 HIS A N 1
ATOM 791 C CA . HIS A 1 96 ? 3.04603 77.65637 99.28006 1.000 74.87452 113 HIS A CA 1
ATOM 792 C C . HIS A 1 96 ? 3.95008 78.40555 100.23409 1.000 72.34411 113 HIS A C 1
ATOM 793 O O . HIS A 1 96 ? 5.08175 77.96485 100.45856 1.000 68.32153 113 HIS A O 1
ATOM 800 N N . GLY A 1 97 ? 3.49035 79.52028 100.79717 1.000 70.20357 114 GLY A N 1
ATOM 801 C CA . GLY A 1 97 ? 4.32858 80.25825 101.71676 1.000 63.88564 114 GLY A CA 1
ATOM 802 C C . GLY A 1 97 ? 5.51922 80.92988 101.07597 1.000 67.19801 114 GLY A C 1
ATOM 803 O O . GLY A 1 97 ? 6.56182 81.08453 101.71780 1.000 70.30380 114 GLY A O 1
ATOM 804 N N . LEU A 1 98 ? 5.38676 81.36021 99.83297 1.000 66.08218 115 LEU A N 1
ATOM 805 C CA . LEU A 1 98 ? 6.44888 82.06434 99.15114 1.000 67.64279 115 LEU A CA 1
ATOM 806 C C . LEU A 1 98 ? 5.92205 83.41983 98.70228 1.000 69.42402 115 LEU A C 1
ATOM 807 O O . LEU A 1 98 ? 4.71059 83.65122 98.64692 1.000 71.60562 115 LEU A O 1
ATOM 812 N N . LYS A 1 99 ? 6.84528 84.33427 98.43349 1.000 67.86011 116 LYS A N 1
ATOM 813 C CA . LYS A 1 99 ? 6.46173 85.61462 97.86366 1.000 72.25984 116 LYS A CA 1
ATOM 814 C C . LYS A 1 99 ? 7.04969 85.75916 96.46337 1.000 72.58427 116 LYS A C 1
ATOM 815 O O . LYS A 1 99 ? 8.21867 85.41705 96.25226 1.000 69.87241 116 LYS A O 1
ATOM 821 N N . PRO A 1 100 ? 6.28045 86.25469 95.48999 1.000 77.72982 117 PRO A N 1
ATOM 822 C CA . PRO A 1 100 ? 6.77039 86.27390 94.10368 1.000 68.22683 117 PRO A CA 1
ATOM 823 C C . PRO A 1 100 ? 7.93363 87.23553 93.91214 1.000 71.53135 117 PRO A C 1
ATOM 824 O O . PRO A 1 100 ? 8.07049 88.24680 94.60451 1.000 71.67396 117 PRO A O 1
ATOM 828 N N . SER A 1 101 ? 8.79908 86.87668 92.97193 1.000 72.83298 118 SER A N 1
ATOM 829 C CA . SER A 1 101 ? 9.90565 87.71076 92.54319 1.000 71.57352 118 SER A CA 1
ATOM 830 C C . SER A 1 101 ? 9.54160 88.30409 91.19015 1.000 67.34492 118 SER A C 1
ATOM 831 O O . SER A 1 101 ? 8.83611 87.67366 90.40685 1.000 68.52972 118 SER A O 1
ATOM 834 N N . LYS A 1 102 ? 9.97098 89.54054 90.93631 1.000 76.44658 119 LYS A N 1
ATOM 835 C CA . LYS A 1 102 ? 9.73338 90.13450 89.62041 1.000 75.41460 119 LYS A CA 1
ATOM 836 C C . LYS A 1 102 ? 10.50546 89.39496 88.53292 1.000 77.90747 119 LYS A C 1
ATOM 837 O O . LYS A 1 102 ? 10.02723 89.27244 87.39706 1.000 79.69931 119 LYS A O 1
ATOM 839 N N . ASP A 1 103 ? 11.68949 88.88217 88.85918 1.000 76.43170 120 ASP A N 1
ATOM 840 C CA . ASP A 1 103 ? 12.62873 88.45104 87.83780 1.000 76.16326 120 ASP A CA 1
ATOM 841 C C . ASP A 1 103 ? 12.71377 86.94405 87.65501 1.000 76.90823 120 ASP A C 1
ATOM 842 O O . ASP A 1 103 ? 13.31552 86.50742 86.67031 1.000 77.94362 120 ASP A O 1
ATOM 847 N N . PHE A 1 104 ? 12.14345 86.13821 88.55921 1.000 73.30677 121 PHE A N 1
ATOM 848 C CA . PHE A 1 104 ? 12.30627 84.68786 88.47835 1.000 69.18013 121 PHE A CA 1
ATOM 849 C C . PHE A 1 104 ? 11.04942 83.95264 88.90939 1.000 68.88559 121 PHE A C 1
ATOM 850 O O . PHE A 1 104 ? 10.38369 84.36829 89.86879 1.000 68.39398 121 PHE A O 1
ATOM 858 N N . PRO A 1 105 ? 10.69608 82.87396 88.22635 1.000 65.35787 122 PRO A N 1
ATOM 859 C CA . PRO A 1 105 ? 9.63380 82.00412 88.73463 1.000 66.50169 122 PRO A CA 1
ATOM 860 C C . PRO A 1 105 ? 10.13857 81.12700 89.87889 1.000 67.22614 122 PRO A C 1
ATOM 861 O O . PRO A 1 105 ? 11.32619 80.78767 89.96099 1.000 63.12811 122 PRO A O 1
ATOM 865 N N . HIS A 1 106 ? 9.20993 80.75832 90.77180 1.000 64.73764 123 HIS A N 1
ATOM 866 C CA . HIS A 1 106 ? 9.51087 79.86756 91.88945 1.000 64.07623 123 HIS A CA 1
ATOM 867 C C . HIS A 1 106 ? 9.30361 78.42423 91.45781 1.000 64.90565 123 HIS A C 1
ATOM 868 O O . HIS A 1 106 ? 8.32787 78.10536 90.76924 1.000 65.56814 123 HIS A O 1
ATOM 875 N N . LEU A 1 107 ? 10.23589 77.55439 91.84854 1.000 61.16008 124 LEU A N 1
ATOM 876 C CA . LEU A 1 107 ? 10.15757 76.13762 91.53662 1.000 60.99014 124 LEU A CA 1
ATOM 877 C C . LEU A 1 107 ? 10.15688 75.36212 92.83035 1.000 65.25215 124 LEU A C 1
ATOM 878 O O . LEU A 1 107 ? 10.87118 75.73425 93.77433 1.000 64.19733 124 LEU A O 1
ATOM 883 N N . ILE A 1 108 ? 9.34593 74.29567 92.88913 1.000 61.75557 125 ILE A N 1
ATOM 884 C CA . ILE A 1 108 ? 9.31440 73.42680 94.06517 1.000 65.58740 125 ILE A CA 1
ATOM 885 C C . ILE A 1 108 ? 9.37661 71.97348 93.62020 1.000 62.75353 125 ILE A C 1
ATOM 886 O O . ILE A 1 108 ? 8.95799 71.62891 92.51207 1.000 61.52693 125 ILE A O 1
ATOM 891 N N . VAL A 1 109 ? 9.89396 71.11071 94.50227 1.000 62.64236 126 VAL A N 1
ATOM 892 C CA . VAL A 1 109 ? 10.02999 69.69969 94.15113 1.000 65.48834 126 VAL A CA 1
ATOM 893 C C . VAL A 1 109 ? 8.66092 69.13374 93.79901 1.000 68.15827 126 VAL A C 1
ATOM 894 O O . VAL A 1 109 ? 7.64221 69.46497 94.41808 1.000 65.80728 126 VAL A O 1
ATOM 898 N N . SER A 1 110 ? 8.63649 68.29594 92.77193 1.000 72.26607 127 SER A N 1
ATOM 899 C CA . SER A 1 110 ? 7.42681 67.71905 92.21817 1.000 72.05530 127 SER A CA 1
ATOM 900 C C . SER A 1 110 ? 7.21183 66.31760 92.77425 1.000 81.63084 127 SER A C 1
ATOM 901 O O . SER A 1 110 ? 8.16248 65.62409 93.14927 1.000 76.47487 127 SER A O 1
ATOM 904 N N . ASN A 1 111 ? 5.94324 65.90629 92.83520 1.000 91.29554 128 ASN A N 1
ATOM 905 C CA . ASN A 1 111 ? 5.63127 64.59940 93.40295 1.000 98.41776 128 ASN A CA 1
ATOM 906 C C . ASN A 1 111 ? 6.18802 63.48416 92.54019 1.000 99.42396 128 ASN A C 1
ATOM 907 O O . ASN A 1 111 ? 6.93931 62.62703 93.01927 1.000 101.49792 128 ASN A O 1
ATOM 912 N N . LYS A 1 112 ? 5.85938 63.47452 91.25813 1.000 99.21684 129 LYS A N 1
ATOM 913 C CA . LYS A 1 112 ? 6.32320 62.33511 90.50948 1.000 99.06340 129 LYS A CA 1
ATOM 914 C C . LYS A 1 112 ? 6.94697 62.81848 89.19882 1.000 103.38904 129 LYS A C 1
ATOM 915 O O . LYS A 1 112 ? 6.67414 63.92744 88.72184 1.000 99.76570 129 LYS A O 1
ATOM 921 N N . ALA A 1 113 ? 7.82349 61.98333 88.64161 1.000 102.01651 130 ALA A N 1
ATOM 922 C CA . ALA A 1 113 ? 8.60398 62.28577 87.44012 1.000 88.79263 130 ALA A CA 1
ATOM 923 C C . ALA A 1 113 ? 8.11423 61.34095 86.34452 1.000 95.84924 130 ALA A C 1
ATOM 924 O O . ALA A 1 113 ? 8.76681 60.34478 86.02055 1.000 99.28326 130 ALA A O 1
ATOM 926 N N . GLN A 1 114 ? 6.95428 61.65283 85.76085 1.000 92.93656 131 GLN A N 1
ATOM 927 C CA . GLN A 1 114 ? 6.40652 60.76613 84.73957 1.000 93.15367 131 GLN A CA 1
ATOM 928 C C . GLN A 1 114 ? 6.89497 61.10774 83.33359 1.000 87.93846 131 GLN A C 1
ATOM 929 O O . GLN A 1 114 ? 6.40648 60.52632 82.36163 1.000 87.88310 131 GLN A O 1
ATOM 935 N N . LEU A 1 115 ? 7.86895 62.01138 83.21655 1.000 90.41656 132 LEU A N 1
ATOM 936 C CA . LEU A 1 115 ? 8.64045 62.23519 81.99106 1.000 84.33687 132 LEU A CA 1
ATOM 937 C C . LEU A 1 115 ? 7.73984 62.60654 80.81876 1.000 87.39685 132 LEU A C 1
ATOM 938 O O . LEU A 1 115 ? 7.91419 62.12637 79.69822 1.000 89.04222 132 LEU A O 1
ATOM 943 N N . GLU A 1 116 ? 6.79503 63.50302 81.06587 1.000 87.22764 133 GLU A N 1
ATOM 944 C CA . GLU A 1 116 ? 6.03276 64.04808 79.95808 1.000 87.10245 133 GLU A CA 1
ATOM 945 C C . GLU A 1 116 ? 6.74759 65.25937 79.37562 1.000 85.29788 133 GLU A C 1
ATOM 946 O O . GLU A 1 116 ? 7.68606 65.80315 79.96021 1.000 81.85995 133 GLU A O 1
ATOM 952 N N . ALA A 1 117 ? 6.26064 65.70361 78.21766 1.000 82.77270 134 ALA A N 1
ATOM 953 C CA . ALA A 1 117 ? 7.08256 66.53176 77.34824 1.000 77.60099 134 ALA A CA 1
ATOM 954 C C . ALA A 1 117 ? 7.46238 67.83631 78.03031 1.000 74.61175 134 ALA A C 1
ATOM 955 O O . ALA A 1 117 ? 8.62368 68.25957 77.98882 1.000 71.42446 134 ALA A O 1
ATOM 957 N N . ASP A 1 118 ? 6.49778 68.49195 78.66403 1.000 77.80486 135 ASP A N 1
ATOM 958 C CA . ASP A 1 118 ? 6.73889 69.80866 79.23308 1.000 80.83400 135 ASP A CA 1
ATOM 959 C C . ASP A 1 118 ? 6.93859 69.78235 80.73896 1.000 76.03323 135 ASP A C 1
ATOM 960 O O . ASP A 1 118 ? 6.86715 70.83555 81.37909 1.000 78.97625 135 ASP A O 1
ATOM 965 N N . GLU A 1 119 ? 7.22747 68.61756 81.30730 1.000 74.89530 136 GLU A N 1
ATOM 966 C CA . GLU A 1 119 ? 7.62502 68.55610 82.70538 1.000 75.52646 136 GLU A CA 1
ATOM 967 C C . GLU A 1 119 ? 8.94918 69.28200 82.91355 1.000 75.22311 136 GLU A C 1
ATOM 968 O O . GLU A 1 119 ? 9.88364 69.15732 82.10977 1.000 73.01503 136 GLU A O 1
ATOM 974 N N . TYR A 1 120 ? 9.02190 70.04797 83.99669 1.000 68.15601 137 TYR A N 1
ATOM 975 C CA . TYR A 1 120 ? 10.20280 70.83907 84.29664 1.000 67.90273 137 TYR A CA 1
ATOM 976 C C . TYR A 1 120 ? 11.15804 70.07220 85.19953 1.000 64.82113 137 TYR A C 1
ATOM 977 O O . TYR A 1 120 ? 10.75471 69.21252 85.98456 1.000 64.11722 137 TYR A O 1
ATOM 986 N N . PHE A 1 121 ? 12.44013 70.38239 85.06037 1.000 62.13566 138 PHE A N 1
ATOM 987 C CA . PHE A 1 121 ? 13.49404 69.79245 85.86199 1.000 58.60111 138 PHE A CA 1
ATOM 988 C C . PHE A 1 121 ? 14.50020 70.87561 86.15862 1.000 61.67726 138 PHE A C 1
ATOM 989 O O . PHE A 1 121 ? 14.71611 71.74999 85.32290 1.000 62.07373 138 PHE A O 1
ATOM 997 N N . VAL A 1 122 ? 15.08567 70.84572 87.34933 1.000 61.40026 139 VAL A N 1
ATOM 998 C CA . VAL A 1 122 ? 16.22299 71.71019 87.63593 1.000 61.83070 139 VAL A CA 1
ATOM 999 C C . VAL A 1 122 ? 17.49147 70.87906 87.55415 1.000 64.21466 139 VAL A C 1
ATOM 1000 O O . VAL A 1 122 ? 17.51062 69.67983 87.86882 1.000 63.13496 139 VAL A O 1
ATOM 1004 N N . TRP A 1 123 ? 18.56813 71.52243 87.12906 1.000 65.15080 140 TRP A N 1
ATOM 1005 C CA . TRP A 1 123 ? 19.87260 70.90412 87.26317 1.000 61.85856 140 TRP A CA 1
ATOM 1006 C C . TRP A 1 123 ? 20.24787 70.83852 88.72796 1.000 63.90757 140 TRP A C 1
ATOM 1007 O O . TRP A 1 123 ? 19.98171 71.76598 89.50419 1.000 61.01969 140 TRP A O 1
ATOM 1018 N N . ASN A 1 124 ? 20.85119 69.72748 89.10643 1.000 62.62964 141 ASN A N 1
ATOM 1019 C CA . ASN A 1 124 ? 21.42992 69.57102 90.42273 1.000 63.97046 141 ASN A CA 1
ATOM 1020 C C . ASN A 1 124 ? 22.87118 69.12097 90.29748 1.000 66.65975 141 ASN A C 1
ATOM 1021 O O . ASN A 1 124 ? 23.34760 68.29220 91.07257 1.000 75.11614 141 ASN A O 1
ATOM 1026 N N . TYR A 1 125 ? 23.58623 69.64216 89.30617 1.000 70.50445 142 TYR A N 1
ATOM 1027 C CA . TYR A 1 125 ? 24.91872 69.14400 88.98888 1.000 72.06726 142 TYR A CA 1
ATOM 1028 C C . TYR A 1 125 ? 25.71393 70.23737 88.29947 1.000 76.02254 142 TYR A C 1
ATOM 1029 O O . TYR A 1 125 ? 25.22712 70.84103 87.33579 1.000 76.89489 142 TYR A O 1
ATOM 1038 N N . ASN A 1 126 ? 26.92739 70.48327 88.77986 1.000 76.13382 143 ASN A N 1
ATOM 1039 C CA . ASN A 1 126 ? 27.81801 71.47354 88.17232 1.000 80.39934 143 ASN A CA 1
ATOM 1040 C C . ASN A 1 126 ? 29.18966 70.86571 87.95331 1.000 80.59714 143 ASN A C 1
ATOM 1041 O O . ASN A 1 126 ? 29.91307 70.60694 88.93591 1.000 85.68268 143 ASN A O 1
ATOM 1046 N N . PRO A 1 127 ? 29.60344 70.65839 86.70624 1.000 84.28823 144 PRO A N 1
ATOM 1047 C CA . PRO A 1 127 ? 30.89683 70.04639 86.39254 1.000 80.51609 144 PRO A CA 1
ATOM 1048 C C . PRO A 1 127 ? 32.06778 70.99311 86.60568 1.000 85.18071 144 PRO A C 1
ATOM 1049 O O . PRO A 1 127 ? 33.17264 70.48401 86.82041 1.000 87.94633 144 PRO A O 1
ATOM 1053 N N . SER B 1 1 ? 28.99572 56.70240 85.73684 1.000 79.01394 18 SER B N 1
ATOM 1054 C CA . SER B 1 1 ? 29.68938 56.19770 86.92576 1.000 84.21261 18 SER B CA 1
ATOM 1055 C C . SER B 1 1 ? 31.02999 55.50954 86.60361 1.000 78.54098 18 SER B C 1
ATOM 1056 O O . SER B 1 1 ? 31.99414 55.66737 87.36379 1.000 78.40234 18 SER B O 1
ATOM 1059 N N . ALA B 1 2 ? 31.10527 54.71399 85.52599 1.000 73.26857 19 ALA B N 1
ATOM 1060 C CA . ALA B 1 2 ? 32.42413 54.32184 85.02014 1.000 69.36772 19 ALA B CA 1
ATOM 1061 C C . ALA B 1 2 ? 33.29181 55.55067 84.79754 1.000 70.38863 19 ALA B C 1
ATOM 1062 O O . ALA B 1 2 ? 34.45788 55.59762 85.21393 1.000 68.45551 19 ALA B O 1
ATOM 1064 N N . THR B 1 3 ? 32.71274 56.57178 84.17789 1.000 70.39637 20 THR B N 1
ATOM 1065 C CA . THR B 1 3 ? 33.39278 57.84786 84.01865 1.000 72.69543 20 THR B CA 1
ATOM 1066 C C . THR B 1 3 ? 33.76920 58.41662 85.36931 1.000 74.94065 20 THR B C 1
ATOM 1067 O O . THR B 1 3 ? 34.86332 58.97257 85.54303 1.000 73.73526 20 THR B O 1
ATOM 1071 N N . ALA B 1 4 ? 32.85306 58.29623 86.33566 1.000 77.48451 21 ALA B N 1
ATOM 1072 C CA . ALA B 1 4 ? 33.01882 58.94292 87.63240 1.000 74.17722 21 ALA B CA 1
ATOM 1073 C C . ALA B 1 4 ? 34.13075 58.29054 88.44316 1.000 75.09395 21 ALA B C 1
ATOM 1074 O O . ALA B 1 4 ? 34.96815 58.97958 89.04349 1.000 73.38789 21 ALA B O 1
ATOM 1076 N N . ILE B 1 5 ? 34.13829 56.95880 88.48903 1.000 73.44822 22 ILE B N 1
ATOM 1077 C CA . ILE B 1 5 ? 35.14013 56.23804 89.26611 1.000 73.32656 22 ILE B CA 1
ATOM 1078 C C . ILE B 1 5 ? 36.52677 56.41884 88.65338 1.000 71.72018 22 ILE B C 1
ATOM 1079 O O . ILE B 1 5 ? 37.50502 56.70404 89.35870 1.000 72.93375 22 ILE B O 1
ATOM 1084 N N . ALA B 1 6 ? 36.63008 56.25695 87.33099 1.000 68.19472 23 ALA B N 1
ATOM 1085 C CA . ALA B 1 6 ? 37.92456 56.38826 86.66538 1.000 70.37917 23 ALA B CA 1
ATOM 1086 C C . ALA B 1 6 ? 38.53804 57.75759 86.92099 1.000 68.59883 23 ALA B C 1
ATOM 1087 O O . ALA B 1 6 ? 39.73742 57.87219 87.20081 1.000 69.25106 23 ALA B O 1
ATOM 1089 N N . THR B 1 7 ? 37.71540 58.80322 86.87515 1.000 68.71332 24 THR B N 1
ATOM 1090 C CA . THR B 1 7 ? 38.19231 60.14185 87.18488 1.000 69.87690 24 THR B CA 1
ATOM 1091 C C . THR B 1 7 ? 38.71006 60.22255 88.61156 1.000 69.59975 24 THR B C 1
ATOM 1092 O O . THR B 1 7 ? 39.76648 60.81411 88.87297 1.000 65.68589 24 THR B O 1
ATOM 1096 N N . LEU B 1 8 ? 37.99198 59.59944 89.54382 1.000 69.33039 25 LEU B N 1
ATOM 1097 C CA . LEU B 1 8 ? 38.37411 59.69034 90.93933 1.000 68.24504 25 LEU B CA 1
ATOM 1098 C C . LEU B 1 8 ? 39.69563 58.98608 91.19224 1.000 72.92525 25 LEU B C 1
ATOM 1099 O O . LEU B 1 8 ? 40.59288 59.55375 91.82951 1.000 68.47987 25 LEU B O 1
ATOM 1104 N N . LEU B 1 9 ? 39.86242 57.78122 90.63895 1.000 69.07699 26 LEU B N 1
ATOM 1105 C CA . LEU B 1 9 ? 40.99332 56.93667 90.98615 1.000 69.89880 26 LEU B CA 1
ATOM 1106 C C . LEU B 1 9 ? 42.08958 56.91660 89.93019 1.000 70.45446 26 LEU B C 1
ATOM 1107 O O . LEU B 1 9 ? 43.03266 56.13414 90.06908 1.000 69.97700 26 LEU B O 1
ATOM 1112 N N . ARG B 1 10 ? 42.02206 57.78511 88.91258 1.000 69.56036 27 ARG B N 1
ATOM 1113 C CA . ARG B 1 10 ? 42.97501 57.69350 87.80823 1.000 70.44019 27 ARG B CA 1
ATOM 1114 C C . ARG B 1 10 ? 44.41686 57.79184 88.30156 1.000 70.41864 27 ARG B C 1
ATOM 1115 O O . ARG B 1 10 ? 45.30340 57.11691 87.76363 1.000 70.73641 27 ARG B O 1
ATOM 1123 N N . ASN B 1 11 ? 44.65803 58.56052 89.36679 1.000 71.39699 28 ASN B N 1
ATOM 1124 C CA . ASN B 1 11 ? 46.00472 58.78039 89.88637 1.000 72.69187 28 ASN B CA 1
ATOM 1125 C C . ASN B 1 11 ? 46.15873 58.37057 91.34507 1.000 70.68685 28 ASN B C 1
ATOM 1126 O O . ASN B 1 11 ? 47.08399 58.83550 92.01620 1.000 70.16628 28 ASN B O 1
ATOM 1131 N N . HIS B 1 12 ? 45.26523 57.53722 91.86403 1.000 71.05251 29 HIS B N 1
ATOM 1132 C CA . HIS B 1 12 ? 45.32066 57.24849 93.28617 1.000 73.85023 29 HIS B CA 1
ATOM 1133 C C . HIS B 1 12 ? 46.62799 56.54960 93.63302 1.000 77.38379 29 HIS B C 1
ATOM 1134 O O . HIS B 1 12 ? 47.09690 55.66797 92.90294 1.000 76.10104 29 HIS B O 1
ATOM 1141 N N . LYS B 1 13 ? 47.21365 56.96308 94.76145 1.000 78.70650 30 LYS B N 1
ATOM 1142 C CA . LYS B 1 13 ? 48.50433 56.43429 95.19297 1.000 78.89665 30 LYS B CA 1
ATOM 1143 C C . LYS B 1 13 ? 48.47943 54.92268 95.35765 1.000 80.58331 30 LYS B C 1
ATOM 1144 O O . LYS B 1 13 ? 49.52416 54.27245 95.22520 1.000 81.19129 30 LYS B O 1
ATOM 1150 N N . GLU B 1 14 ? 47.31341 54.33420 95.64075 1.000 79.15244 31 GLU B N 1
ATOM 1151 C CA . GLU B 1 14 ? 47.34811 52.90960 95.94933 1.000 80.25539 31 GLU B CA 1
ATOM 1152 C C . GLU B 1 14 ? 47.46075 52.04248 94.70497 1.000 78.58892 31 GLU B C 1
ATOM 1153 O O . GLU B 1 14 ? 47.70859 50.83962 94.83277 1.000 78.92962 31 GLU B O 1
ATOM 1159 N N . LEU B 1 15 ? 47.39902 52.63277 93.50991 1.000 76.75177 32 LEU B N 1
ATOM 1160 C CA . LEU B 1 15 ? 47.58746 51.83463 92.30489 1.000 76.05835 32 LEU B CA 1
ATOM 1161 C C . LEU B 1 15 ? 49.02713 51.38704 92.14800 1.000 74.10117 32 LEU B C 1
ATOM 1162 O O . LEU B 1 15 ? 49.28752 50.37945 91.47372 1.000 69.77047 32 LEU B O 1
ATOM 1167 N N . LYS B 1 16 ? 49.96593 52.11640 92.75485 1.000 74.64513 33 LYS B N 1
ATOM 1168 C CA . LYS B 1 16 ? 51.38963 51.85820 92.56038 1.000 78.20007 33 LYS B CA 1
ATOM 1169 C C . LYS B 1 16 ? 51.68359 51.64405 91.07821 1.000 74.56485 33 LYS B C 1
ATOM 1170 O O . LYS B 1 16 ? 52.33479 50.67874 90.68189 1.000 76.37249 33 LYS B O 1
ATOM 1176 N N . GLN B 1 17 ? 51.14371 52.53890 90.25246 1.000 69.89807 34 GLN B N 1
ATOM 1177 C CA . GLN B 1 17 ? 51.20712 52.37277 88.81338 1.000 71.95181 34 GLN B CA 1
ATOM 1178 C C . GLN B 1 17 ? 52.56188 52.80788 88.27384 1.000 75.65002 34 GLN B C 1
ATOM 1179 O O . GLN B 1 17 ? 53.13747 53.81134 88.71114 1.000 77.93819 34 GLN B O 1
ATOM 1185 N N . ARG B 1 18 ? 53.05666 52.05363 87.30419 1.000 71.73420 35 ARG B N 1
ATOM 1186 C CA . ARG B 1 18 ? 54.33768 52.3128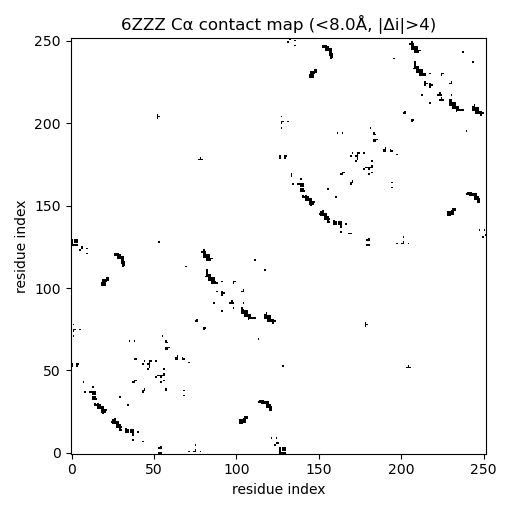2 86.67571 1.000 75.61864 35 ARG B CA 1
ATOM 1187 C C . ARG B 1 18 ? 54.11743 52.64415 85.21150 1.000 77.38652 35 ARG B C 1
ATOM 1188 O O . ARG B 1 18 ? 53.01007 52.52923 84.67279 1.000 75.36390 35 ARG B O 1
ATOM 1196 N N . GLN B 1 19 ? 55.20058 53.01110 84.54827 1.000 81.76484 36 GLN B N 1
ATOM 1197 C CA . GLN B 1 19 ? 55.14766 53.28849 83.12724 1.000 73.79133 36 GLN B CA 1
ATOM 1198 C C . GLN B 1 19 ? 55.65755 52.09799 82.33169 1.000 70.04525 36 GLN B C 1
ATOM 1199 O O . GLN B 1 19 ? 56.63779 51.44759 82.71396 1.000 69.79418 36 GLN B O 1
ATOM 1205 N N . GLY B 1 20 ? 54.94539 51.78831 81.24725 1.000 67.69113 37 GLY B N 1
ATOM 1206 C CA . GLY B 1 20 ? 55.31490 50.70992 80.35445 1.000 63.76159 37 GLY B CA 1
ATOM 1207 C C . GLY B 1 20 ? 55.10489 51.14246 78.92186 1.000 63.69056 37 GLY B C 1
ATOM 1208 O O . GLY B 1 20 ? 54.61649 52.24239 78.65980 1.000 66.76114 37 GLY B O 1
ATOM 1209 N N . LEU B 1 21 ? 55.47535 50.26548 77.99785 1.000 61.70516 38 LEU B N 1
ATOM 1210 C CA . LEU B 1 21 ? 55.35282 50.55521 76.57892 1.000 62.98988 38 LEU B CA 1
ATOM 1211 C C . LEU B 1 21 ? 54.18578 49.76930 76.00768 1.000 62.40289 38 LEU B C 1
ATOM 1212 O O . LEU B 1 21 ? 54.22417 48.53228 75.96514 1.000 62.89648 38 LEU B O 1
ATOM 1217 N N . PHE B 1 22 ? 53.16748 50.48659 75.54307 1.000 59.31931 39 PHE B N 1
ATOM 1218 C CA . PHE B 1 22 ? 51.96042 49.87769 75.00039 1.000 57.79493 39 PHE B CA 1
ATOM 1219 C C . PHE B 1 22 ? 51.75702 50.42300 73.60110 1.000 59.97318 39 PHE B C 1
ATOM 1220 O O . PHE B 1 22 ? 51.55373 51.62963 73.43537 1.000 60.35843 39 PHE B O 1
ATOM 1228 N N . GLN B 1 23 ? 51.82060 49.54061 72.60365 1.000 61.86086 40 GLN B N 1
ATOM 1229 C CA . GLN B 1 23 ? 51.71652 49.92253 71.19298 1.000 60.32525 40 GLN B CA 1
ATOM 1230 C C . GLN B 1 23 ? 52.56765 51.15792 70.91445 1.000 60.72388 40 GLN B C 1
ATOM 1231 O O . GLN B 1 23 ? 52.11820 52.15507 70.34776 1.000 61.68556 40 GLN B O 1
ATOM 1237 N N . ALA B 1 24 ? 53.81652 51.09060 71.36532 1.000 62.32523 41 ALA B N 1
ATOM 1238 C CA . ALA B 1 24 ? 54.85985 52.07806 71.11696 1.000 65.50629 41 ALA B CA 1
ATOM 1239 C C . ALA B 1 24 ? 54.64289 53.37582 71.86718 1.000 61.81971 41 ALA B C 1
ATOM 1240 O O . ALA B 1 24 ? 55.33514 54.35913 71.60158 1.000 66.11775 41 ALA B O 1
ATOM 1242 N N . LYS B 1 25 ? 53.72878 53.43389 72.80459 1.000 62.44016 42 LYS B N 1
ATOM 1243 C CA . LYS B 1 25 ? 53.72502 54.63080 73.61515 1.000 69.27939 42 LYS B CA 1
ATOM 1244 C C . LYS B 1 25 ? 53.64486 54.29387 75.08907 1.000 66.65333 42 LYS B C 1
ATOM 1245 O O . LYS B 1 25 ? 53.22001 53.19979 75.48332 1.000 68.78346 42 LYS B O 1
ATOM 1251 N N . GLN B 1 26 ? 54.22516 55.19142 75.88017 1.000 70.00545 43 GLN B N 1
ATOM 1252 C CA . GLN B 1 26 ? 54.28444 54.99962 77.31779 1.000 77.34026 43 GLN B CA 1
ATOM 1253 C C . GLN B 1 26 ? 52.93458 55.15610 77.97092 1.000 74.33650 43 GLN B C 1
ATOM 1254 O O . GLN B 1 26 ? 52.22530 56.15104 77.77498 1.000 72.26607 43 GLN B O 1
ATOM 1260 N N . THR B 1 27 ? 52.65760 54.23039 78.84599 1.000 72.44419 44 THR B N 1
ATOM 1261 C CA . THR B 1 27 ? 51.33637 54.08657 79.37360 1.000 70.96642 44 THR B CA 1
ATOM 1262 C C . THR B 1 27 ? 51.46958 53.64662 80.80761 1.000 68.12888 44 THR B C 1
ATOM 1263 O O . THR B 1 27 ? 52.36836 52.86111 81.13843 1.000 68.65921 44 THR B O 1
ATOM 1267 N N . ASP B 1 28 ? 50.61990 54.21084 81.66137 1.000 69.65510 45 ASP B N 1
ATOM 1268 C CA . ASP B 1 28 ? 50.56183 53.77066 83.04689 1.000 70.12065 45 ASP B CA 1
ATOM 1269 C C . ASP B 1 28 ? 49.86737 52.42483 83.09913 1.000 66.49833 45 ASP B C 1
ATOM 1270 O O . ASP B 1 28 ? 48.91092 52.17133 82.35590 1.000 64.16542 45 ASP B O 1
ATOM 1275 N N . PHE B 1 29 ? 50.32931 51.57028 84.00052 1.000 67.46027 46 PHE B N 1
ATOM 1276 C CA . PHE B 1 29 ? 49.71195 50.26579 84.16323 1.000 68.30566 46 PHE B CA 1
ATOM 1277 C C . PHE B 1 29 ? 49.79170 49.88259 85.62986 1.000 64.28358 46 PHE B C 1
ATOM 1278 O O . PHE B 1 29 ? 50.64061 50.38072 86.37397 1.000 63.80358 46 PHE B O 1
ATOM 1286 N N . PHE B 1 30 ? 48.89238 48.98745 86.03150 1.000 60.40869 47 PHE B N 1
ATOM 1287 C CA . PHE B 1 30 ? 48.74642 48.60412 87.42401 1.000 62.66735 47 PHE B CA 1
ATOM 1288 C C . PHE B 1 30 ? 48.17001 47.20069 87.48212 1.000 65.19306 47 PHE B C 1
ATOM 1289 O O . PHE B 1 30 ? 47.63582 46.68825 86.48908 1.000 59.40489 47 PHE B O 1
ATOM 1297 N N . ARG B 1 31 ? 48.27339 46.58199 88.66100 1.000 64.15711 48 ARG B N 1
ATOM 1298 C CA . ARG B 1 31 ? 47.65089 45.27875 88.85785 1.000 67.85571 48 ARG B CA 1
ATOM 1299 C C . ARG B 1 31 ? 46.25730 45.46416 89.42711 1.000 65.09081 48 ARG B C 1
ATOM 1300 O O . ARG B 1 31 ? 45.97247 46.44712 90.12372 1.000 66.06330 48 ARG B O 1
ATOM 1308 N N . TYR B 1 32 ? 45.38645 44.50491 89.12861 1.000 62.49861 49 TYR B N 1
ATOM 1309 C CA . TYR B 1 32 ? 44.00121 44.61417 89.56811 1.000 66.71317 49 TYR B CA 1
ATOM 1310 C C . TYR B 1 32 ? 43.91478 44.71658 91.09188 1.000 70.45720 49 TYR B C 1
ATOM 1311 O O . TYR B 1 32 ? 43.21266 45.58151 91.62671 1.000 70.61582 49 TYR B O 1
ATOM 1320 N N . LYS B 1 33 ? 44.65094 43.86131 91.80928 1.000 67.76242 50 LYS B N 1
ATOM 1321 C CA . LYS B 1 33 ? 44.57558 43.87020 93.26498 1.000 70.42134 50 LYS B CA 1
ATOM 1322 C C . LYS B 1 33 ? 44.88742 45.24790 93.84819 1.000 69.31247 50 LYS B C 1
ATOM 1323 O O . LYS B 1 33 ? 44.35584 45.59620 94.91030 1.000 72.15061 50 LYS B O 1
ATOM 1329 N N . ARG B 1 34 ? 45.73602 46.04804 93.18603 1.000 69.18848 51 ARG B N 1
ATOM 1330 C CA . ARG B 1 34 ? 46.00230 47.39916 93.68435 1.000 73.41223 51 ARG B CA 1
ATOM 1331 C C . ARG B 1 34 ? 44.91222 48.37992 93.28611 1.000 69.42964 51 ARG B C 1
ATOM 1332 O O . ARG B 1 34 ? 44.71964 49.39137 93.96876 1.000 69.11696 51 ARG B O 1
ATOM 1340 N N . PHE B 1 35 ? 44.18581 48.10805 92.20588 1.000 69.46242 52 PHE B N 1
ATOM 1341 C CA . PHE B 1 35 ? 42.97669 48.88192 91.97420 1.000 67.43549 52 PHE B CA 1
ATOM 1342 C C . PHE B 1 35 ? 41.98249 48.61782 93.08368 1.000 67.85924 52 PHE B C 1
ATOM 1343 O O . PHE B 1 35 ? 41.31982 49.54184 93.57078 1.000 66.51335 52 PHE B O 1
ATOM 1351 N N . VAL B 1 36 ? 41.86360 47.35690 93.50201 1.000 66.99438 53 VAL B N 1
ATOM 1352 C CA . VAL B 1 36 ? 40.98431 47.07389 94.62481 1.000 69.69525 53 VAL B CA 1
ATOM 1353 C C . VAL B 1 36 ? 41.45999 47.79622 95.88717 1.000 68.84788 53 VAL B C 1
ATOM 1354 O O . VAL B 1 36 ? 40.62671 48.36088 96.60020 1.000 67.14050 53 VAL B O 1
ATOM 1358 N N . ARG B 1 37 ? 42.79293 47.88687 96.15979 1.000 67.25057 54 ARG B N 1
ATOM 1359 C CA . ARG B 1 37 ? 43.12902 48.65307 97.36793 1.000 69.37699 54 ARG B CA 1
ATOM 1360 C C . ARG B 1 37 ? 42.70480 50.10741 97.15601 1.000 70.27723 54 ARG B C 1
ATOM 1361 O O . ARG B 1 37 ? 42.39845 50.82260 98.11204 1.000 76.39192 54 ARG B O 1
ATOM 1369 N N . ALA B 1 38 ? 42.61985 50.55971 95.90500 1.000 70.95967 55 ALA B N 1
ATOM 1370 C CA . ALA B 1 38 ? 42.18311 51.93884 95.69792 1.000 72.00233 55 ALA B CA 1
ATOM 1371 C C . ALA B 1 38 ? 40.69412 52.11609 95.96401 1.000 73.74629 55 ALA B C 1
ATOM 1372 O O . ALA B 1 38 ? 40.27192 53.17580 96.44373 1.000 73.15713 55 ALA B O 1
ATOM 1374 N N . LEU B 1 39 ? 39.88906 51.08835 95.70472 1.000 72.27817 56 LEU B N 1
ATOM 1375 C CA . LEU B 1 39 ? 38.48664 51.17784 96.06836 1.000 69.65368 56 LEU B CA 1
ATOM 1376 C C . LEU B 1 39 ? 38.30073 51.21692 97.57641 1.000 74.60407 56 LEU B C 1
ATOM 1377 O O . LEU B 1 39 ? 37.28891 51.73946 98.04910 1.000 77.29526 56 LEU B O 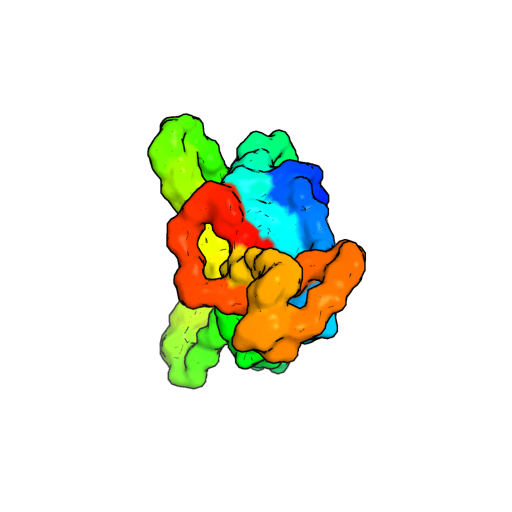1
ATOM 1382 N N . HIS B 1 40 ? 39.26084 50.70773 98.34148 1.000 71.49214 57 HIS B N 1
ATOM 1383 C CA . HIS B 1 40 ? 39.16585 50.71147 99.78948 1.000 73.38088 57 HIS B CA 1
ATOM 1384 C C . HIS B 1 40 ? 39.79251 51.95045 100.40125 1.000 73.35278 57 HIS B C 1
ATOM 1385 O O . HIS B 1 40 ? 39.89840 52.04999 101.62397 1.000 78.56354 57 HIS B O 1
ATOM 1392 N N . SER B 1 41 ? 40.18882 52.90531 99.57740 1.000 78.26704 58 SER B N 1
ATOM 1393 C CA . SER B 1 41 ? 40.75033 54.13209 100.09468 1.000 83.25496 58 SER B CA 1
ATOM 1394 C C . SER B 1 41 ? 39.64640 54.97070 100.72339 1.000 83.25596 58 SER B C 1
ATOM 1395 O O . SER B 1 41 ? 38.45614 54.67809 100.58868 1.000 81.57023 58 SER B O 1
ATOM 1398 N N . GLU B 1 42 ? 40.05268 56.04067 101.40905 1.000 83.53564 59 GLU B N 1
ATOM 1399 C CA . GLU B 1 42 ? 39.05828 56.89446 102.03572 1.000 85.03044 59 GLU B CA 1
ATOM 1400 C C . GLU B 1 42 ? 38.49742 57.89737 101.04014 1.000 82.16218 59 GLU B C 1
ATOM 1401 O O . GLU B 1 42 ? 37.37095 58.37792 101.21754 1.000 82.25863 59 GLU B O 1
ATOM 1407 N N . GLU B 1 43 ? 39.23076 58.18474 99.96454 1.000 81.05890 60 GLU B N 1
ATOM 1408 C CA . GLU B 1 43 ? 38.63994 58.94549 98.87244 1.000 81.20529 60 GLU B CA 1
ATOM 1409 C C . GLU B 1 43 ? 37.38562 58.25085 98.37378 1.000 79.95086 60 GLU B C 1
ATOM 1410 O O . GLU B 1 43 ? 36.29406 58.83266 98.37638 1.000 79.80934 60 GLU B O 1
ATOM 1416 N N . TYR B 1 44 ? 37.50818 56.96928 98.02265 1.000 78.35920 61 TYR B N 1
ATOM 1417 C CA . TYR B 1 44 ? 36.33946 56.25232 97.53802 1.000 74.93272 61 TYR B CA 1
ATOM 1418 C C . TYR B 1 44 ? 35.29656 56.10306 98.63533 1.000 74.00667 61 TYR B C 1
ATOM 1419 O O . TYR B 1 44 ? 34.10523 56.33065 98.39237 1.000 72.18694 61 TYR B O 1
ATOM 1428 N N . ALA B 1 45 ? 35.72264 55.73702 99.85253 1.000 77.77862 62 ALA B N 1
ATOM 1429 C CA . ALA B 1 45 ? 34.77012 55.57952 100.95505 1.000 73.83637 62 ALA B CA 1
ATOM 1430 C C . ALA B 1 45 ? 33.96123 56.85178 101.18003 1.000 71.70796 62 ALA B C 1
ATOM 1431 O O . ALA B 1 45 ? 32.73534 56.79483 101.33605 1.000 68.77889 62 ALA B O 1
ATOM 1433 N N . ASN B 1 46 ? 34.61830 58.01435 101.14856 1.000 71.80362 63 ASN B N 1
ATOM 1434 C CA . ASN B 1 46 ? 33.88829 59.25325 101.37723 1.000 73.52551 63 ASN B CA 1
ATOM 1435 C C . ASN B 1 46 ? 32.94767 59.60055 100.23635 1.000 79.13460 63 ASN B C 1
ATOM 1436 O O . ASN B 1 46 ? 31.87634 60.14767 100.48822 1.000 79.92548 63 ASN B O 1
ATOM 1441 N N . LYS B 1 47 ? 33.28586 59.28422 98.98592 1.000 73.88993 64 LYS B N 1
ATOM 1442 C CA . LYS B 1 47 ? 32.33429 59.66827 97.94961 1.000 71.99279 64 LYS B CA 1
ATOM 1443 C C . LYS B 1 47 ? 31.23099 58.63838 97.77346 1.000 71.60486 64 LYS B C 1
ATOM 1444 O O . LYS B 1 47 ? 30.11485 59.00261 97.38348 1.000 74.44279 64 LYS B O 1
ATOM 1450 N N . SER B 1 48 ? 31.48277 57.36789 98.08706 1.000 73.18740 65 SER B N 1
ATOM 1451 C CA . SER B 1 48 ? 30.38435 56.40941 98.05637 1.000 72.36971 65 SER B CA 1
ATOM 1452 C C . SER B 1 48 ? 29.49085 56.53704 99.27339 1.000 76.67246 65 SER B C 1
ATOM 1453 O O . SER B 1 48 ? 28.34626 56.07334 99.23031 1.000 74.44151 65 SER B O 1
ATOM 1456 N N . ALA B 1 49 ? 30.01053 57.10509 100.37040 1.000 76.78817 66 ALA B N 1
ATOM 1457 C CA . ALA B 1 49 ? 29.17659 57.38897 101.53396 1.000 72.18290 66 ALA B CA 1
ATOM 1458 C C . ALA B 1 49 ? 28.22206 58.54499 101.28077 1.000 71.64882 66 ALA B C 1
ATOM 1459 O O . ALA B 1 49 ? 27.09378 58.52382 101.78701 1.000 70.73509 66 ALA B O 1
ATOM 1461 N N . ARG B 1 50 ? 28.66267 59.58077 100.51910 1.000 74.73742 67 ARG B N 1
ATOM 1462 C CA . ARG B 1 50 ? 27.85157 60.79593 100.33133 1.000 75.47645 67 ARG B CA 1
ATOM 1463 C C . ARG B 1 50 ? 26.98948 60.77526 99.08428 1.000 74.09110 67 ARG B C 1
ATOM 1464 O O . ARG B 1 50 ? 25.83492 61.20683 99.12090 1.000 76.61671 67 ARG B O 1
ATOM 1472 N N . GLN B 1 51 ? 27.48202 60.18774 98.01046 1.000 76.86003 68 GLN B N 1
ATOM 1473 C CA . GLN B 1 51 ? 26.73052 60.02619 96.77910 1.000 74.36858 68 GLN B CA 1
ATOM 1474 C C . GLN B 1 51 ? 26.69196 58.53687 96.55128 1.000 75.69914 68 GLN B C 1
ATOM 1475 O O . GLN B 1 51 ? 27.36786 57.99825 95.66138 1.000 74.18706 68 GLN B O 1
ATOM 1481 N N . PRO B 1 52 ? 25.93052 57.83869 97.34859 1.000 75.97559 69 PRO B N 1
ATOM 1482 C CA . PRO B 1 52 ? 25.74079 56.43998 97.05433 1.000 74.50991 69 PRO B CA 1
ATOM 1483 C C . PRO B 1 52 ? 25.21219 56.30872 95.60236 1.000 75.58612 69 PRO B C 1
ATOM 1484 O O . PRO B 1 52 ? 25.82211 55.51123 94.89742 1.000 75.35422 69 PRO B O 1
ATOM 1488 N N . GLU B 1 53 ? 24.30837 57.17041 95.09707 1.000 80.49044 70 GLU B N 1
ATOM 1489 C CA . GLU B 1 53 ? 23.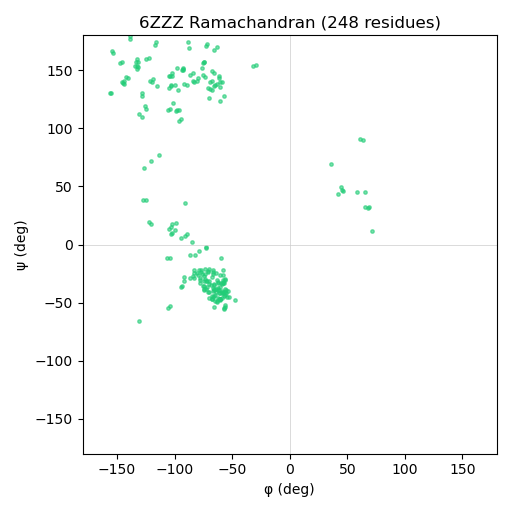74031 56.88514 93.79954 1.000 73.77835 70 GLU B CA 1
ATOM 1490 C C . GLU B 1 53 ? 24.75884 56.75603 92.64098 1.000 77.74199 70 GLU B C 1
ATOM 1491 O O . GLU B 1 53 ? 24.47502 56.04787 91.67160 1.000 70.97689 70 GLU B O 1
ATOM 1497 N N . ILE B 1 54 ? 25.95720 57.31154 92.73041 1.000 74.62345 71 ILE B N 1
ATOM 1498 C CA . ILE B 1 54 ? 26.93421 57.27081 91.64920 1.000 69.41423 71 ILE B CA 1
ATOM 1499 C C . ILE B 1 54 ? 28.05456 56.26478 91.91315 1.000 75.71123 71 ILE B C 1
ATOM 1500 O O . ILE B 1 54 ? 28.36673 55.44735 91.04944 1.000 78.12943 71 ILE B O 1
ATOM 1505 N N . TYR B 1 55 ? 28.71477 56.34968 93.08935 1.000 80.56100 72 TYR B N 1
ATOM 1506 C CA . TYR B 1 55 ? 29.83095 55.48041 93.45898 1.000 72.92666 72 TYR B CA 1
ATOM 1507 C C . TYR B 1 55 ? 29.30952 54.31095 94.26710 1.000 73.39296 72 TYR B C 1
ATOM 1508 O O . TYR B 1 55 ? 28.95586 54.51181 95.42759 1.000 75.48501 72 TYR B O 1
ATOM 1517 N N . PRO B 1 56 ? 29.26067 53.08488 93.73807 1.000 74.06728 73 PRO B N 1
ATOM 1518 C CA . PRO B 1 56 ? 28.66786 51.98108 94.50691 1.000 69.56547 73 PRO B CA 1
ATOM 1519 C C . PRO B 1 56 ? 29.43312 51.73361 95.79851 1.000 76.88296 73 PRO B C 1
ATOM 1520 O O . PRO B 1 56 ? 30.66209 51.86181 95.84781 1.000 73.81921 73 PRO B O 1
ATOM 1524 N N . THR B 1 57 ? 28.69275 51.39018 96.85751 1.000 74.73893 74 THR B N 1
ATOM 1525 C CA . THR B 1 57 ? 29.32557 51.14020 98.13868 1.000 75.17172 74 THR B CA 1
ATOM 1526 C C . THR B 1 57 ? 29.76254 49.68886 98.17423 1.000 76.22025 74 THR B C 1
ATOM 1527 O O . THR B 1 57 ? 29.11931 48.81858 97.57968 1.000 73.46303 74 THR B O 1
ATOM 1531 N N . ILE B 1 58 ? 30.88342 49.44256 98.83713 1.000 76.71492 75 ILE B N 1
ATOM 1532 C CA . ILE B 1 58 ? 31.48726 48.11154 98.91485 1.000 77.23486 75 ILE B CA 1
ATOM 1533 C C . ILE B 1 58 ? 31.16151 47.50672 100.25769 1.000 76.19499 75 ILE B C 1
ATOM 1534 O O . ILE B 1 58 ? 31.53171 48.07975 101.29567 1.000 76.09449 75 ILE B O 1
ATOM 1539 N N . PRO B 1 59 ? 30.50985 46.34139 100.32239 1.000 72.63243 76 PRO B N 1
ATOM 1540 C CA . PRO B 1 59 ? 30.16319 45.73364 101.61020 1.000 79.46163 76 PRO B CA 1
ATOM 1541 C C . PRO B 1 59 ? 31.40554 45.37992 102.42244 1.000 83.08465 76 PRO B C 1
ATOM 1542 O O . PRO B 1 59 ? 32.54426 45.43689 101.94820 1.000 83.40674 76 PRO B O 1
ATOM 1546 N N . SER B 1 60 ? 31.17304 45.01102 103.68486 1.000 84.44214 77 SER B N 1
ATOM 1547 C CA . SER B 1 60 ? 32.26471 44.61262 104.56833 1.000 83.93491 77 SER B CA 1
ATOM 1548 C C . SER B 1 60 ? 32.53076 43.11260 104.53868 1.000 80.26385 77 SER B C 1
ATOM 1549 O O . SER B 1 60 ? 33.67794 42.68839 104.71684 1.000 79.32052 77 SER B O 1
ATOM 1552 N N . ASN B 1 61 ? 31.50914 42.29570 104.31661 1.000 75.21595 78 ASN B N 1
ATOM 1553 C CA . ASN B 1 61 ? 31.74500 40.87300 104.18212 1.000 73.42169 78 ASN B CA 1
ATOM 1554 C C . ASN B 1 61 ? 32.67454 40.62632 103.00547 1.000 80.69562 78 ASN B C 1
ATOM 1555 O O . ASN B 1 61 ? 32.36092 41.01325 101.87531 1.000 84.71376 78 ASN B O 1
ATOM 1560 N N . LYS B 1 62 ? 33.79977 39.94365 103.26242 1.000 81.25252 79 LYS B N 1
ATOM 1561 C CA . LYS B 1 62 ? 34.83786 39.77242 102.24208 1.000 83.45787 79 LYS B CA 1
ATOM 1562 C C . LYS B 1 62 ? 34.33751 39.34003 100.88963 1.000 80.92170 79 LYS B C 1
ATOM 1563 O O . LYS B 1 62 ? 34.78876 39.84392 99.85742 1.000 83.93628 79 LYS B O 1
ATOM 1569 N N . ILE B 1 63 ? 33.48703 38.33192 100.86232 1.000 76.64604 80 ILE B N 1
ATOM 1570 C CA . ILE B 1 63 ? 33.27021 37.70514 99.58327 1.000 78.81304 80 ILE B CA 1
ATOM 1571 C C . ILE B 1 63 ? 32.31112 38.56637 98.78912 1.000 79.18609 80 ILE B C 1
ATOM 1572 O O . ILE B 1 63 ? 32.41636 38.62432 97.55609 1.000 80.93275 80 ILE B O 1
ATOM 1577 N N . GLU B 1 64 ? 31.46487 39.32934 99.46784 1.000 78.95286 81 GLU B N 1
ATOM 1578 C CA . GLU B 1 64 ? 30.67013 40.32827 98.77448 1.000 82.69080 81 GLU B CA 1
ATOM 1579 C C . GLU B 1 64 ? 31.52120 41.52819 98.37576 1.000 77.70912 81 GLU B C 1
ATOM 1580 O O . GLU B 1 64 ? 31.24620 42.15639 97.34867 1.000 79.27650 81 GLU B O 1
ATOM 1586 N N . ASP B 1 65 ? 32.54593 41.85268 99.17458 1.000 77.70027 82 ASP B N 1
ATOM 1587 C CA . ASP B 1 65 ? 33.54516 42.85574 98.80332 1.000 75.97108 82 ASP B CA 1
ATOM 1588 C C . ASP B 1 65 ? 34.22354 42.48882 97.48932 1.000 77.56733 82 ASP B C 1
ATOM 1589 O O . ASP B 1 65 ? 34.26534 43.28880 96.54562 1.000 72.47267 82 ASP B O 1
ATOM 1594 N N . GLN B 1 66 ? 34.79129 41.28422 97.42462 1.000 76.46037 83 GLN B N 1
ATOM 1595 C CA . GLN B 1 66 ? 35.43566 40.85328 96.19402 1.000 78.44773 83 GLN B CA 1
ATOM 1596 C C . GLN B 1 66 ? 34.47120 40.91384 95.02643 1.000 75.07287 83 GLN B C 1
ATOM 1597 O O . GLN B 1 66 ? 34.85480 41.28551 93.91543 1.000 77.18137 83 GLN B O 1
ATOM 1603 N N . LEU B 1 67 ? 33.21593 40.55278 95.26136 1.000 73.24558 84 LEU B N 1
ATOM 1604 C CA . LEU B 1 67 ? 32.26813 40.47914 94.16698 1.000 72.63685 84 LEU B CA 1
ATOM 1605 C C . LEU B 1 67 ? 31.88950 41.86735 93.70149 1.000 72.81972 84 LEU B C 1
ATOM 1606 O O . LEU B 1 67 ? 31.78681 42.11973 92.50178 1.000 72.69153 84 LEU B O 1
ATOM 1611 N N . LYS B 1 68 ? 31.75108 42.80196 94.62946 1.000 72.25782 85 LYS B N 1
ATOM 1612 C CA . LYS B 1 68 ? 31.34765 44.13368 94.22271 1.000 71.63305 85 LYS B CA 1
ATOM 1613 C C . LYS B 1 68 ? 32.50326 44.93542 93.62851 1.000 71.80344 85 LYS B C 1
ATOM 1614 O O . LYS B 1 68 ? 32.28635 45.73272 92.70546 1.000 72.05879 85 LYS B O 1
ATOM 1620 N N . SER B 1 69 ? 33.73855 44.66278 94.05335 1.000 69.09148 86 SER B N 1
ATOM 1621 C CA . SER B 1 69 ? 34.88152 45.33637 93.44987 1.000 69.34231 86 SER B CA 1
ATOM 1622 C C . SER B 1 69 ? 35.09593 44.88485 92.00722 1.000 69.04765 86 SER B C 1
ATOM 1623 O O . SER B 1 69 ? 35.41826 45.71013 91.14495 1.000 67.05640 86 SER B O 1
ATOM 1626 N N . ARG B 1 70 ? 34.82940 43.60743 91.69863 1.000 65.90216 87 ARG B N 1
ATOM 1627 C CA . ARG B 1 70 ? 34.92625 43.18374 90.30556 1.000 72.35935 87 ARG B CA 1
ATOM 1628 C C . ARG B 1 70 ? 33.88994 43.87000 89.45491 1.000 70.13665 87 ARG B C 1
ATOM 1629 O O . ARG B 1 70 ? 34.19493 44.35070 88.36403 1.000 67.72462 87 ARG B O 1
ATOM 1637 N N . GLU B 1 71 ? 32.64736 43.85176 89.92772 1.000 70.36370 88 GLU B N 1
ATOM 1638 C CA . GLU B 1 71 ? 31.53376 44.47955 89.23428 1.000 73.72598 88 GLU B CA 1
ATOM 1639 C C . GLU B 1 71 ? 31.81608 45.94974 88.94919 1.000 68.51318 88 GLU B C 1
ATOM 1640 O O . GLU B 1 71 ? 31.49228 46.45601 87.87177 1.000 70.07551 88 GLU B O 1
ATOM 1646 N N . ILE B 1 72 ? 32.39804 46.65714 89.91138 1.000 65.73201 89 ILE B N 1
ATOM 1647 C CA . ILE B 1 72 ? 32.76677 48.04153 89.66433 1.000 65.22718 89 ILE B CA 1
ATOM 1648 C C . ILE B 1 72 ? 33.81836 48.10379 88.56800 1.000 66.56346 89 ILE B C 1
ATOM 1649 O O . ILE B 1 72 ? 33.66768 48.83301 87.58313 1.000 64.23146 89 ILE B O 1
ATOM 1654 N N . PHE B 1 73 ? 34.87239 47.28713 88.69644 1.000 67.35952 90 PHE B N 1
ATOM 1655 C CA . PHE B 1 73 ? 35.97800 47.31885 87.74203 1.000 64.65405 90 PHE B CA 1
ATOM 1656 C C . PHE B 1 73 ? 35.53959 46.87635 86.35369 1.000 65.52472 90 PHE B C 1
ATOM 1657 O O . PHE B 1 73 ? 35.99745 47.43321 85.34480 1.000 61.67165 90 PHE B O 1
ATOM 1665 N N . ILE B 1 74 ? 34.67208 45.86259 86.27603 1.000 64.54889 91 ILE B N 1
ATOM 1666 C CA . ILE B 1 74 ? 34.16753 45.42846 84.97767 1.000 62.63331 91 ILE B CA 1
ATOM 1667 C C . ILE B 1 74 ? 33.48526 46.58094 84.25848 1.000 66.51469 91 ILE B C 1
ATOM 1668 O O . ILE B 1 74 ? 33.55820 46.68903 83.03063 1.000 65.45263 91 ILE B O 1
ATOM 1673 N N . GLN B 1 75 ? 32.86645 47.49503 85.00463 1.000 66.37397 92 GLN B N 1
ATOM 1674 C CA . GLN B 1 75 ? 32.24949 48.65169 84.35990 1.000 70.56730 92 GLN B CA 1
ATOM 1675 C C . GLN B 1 75 ? 33.28921 49.50939 83.63441 1.000 69.10276 92 GLN B C 1
ATOM 1676 O O . GLN B 1 75 ? 32.99670 50.05189 82.56078 1.000 66.69313 92 GLN B O 1
ATOM 1682 N N . LEU B 1 76 ? 34.52447 49.57184 84.15981 1.000 66.87519 93 LEU B N 1
ATOM 1683 C CA . LEU B 1 76 ? 35.60162 50.32414 83.51053 1.000 64.22592 93 LEU B CA 1
ATOM 1684 C C . LEU B 1 76 ? 36.11955 49.59592 82.27700 1.000 63.15702 93 LEU B C 1
ATOM 1685 O O . LEU B 1 76 ? 36.41870 50.23031 81.25532 1.000 65.18107 93 LEU B O 1
ATOM 1690 N N . ILE B 1 77 ? 36.21752 48.26531 82.34410 1.000 57.89821 94 ILE B N 1
ATOM 1691 C CA . ILE B 1 77 ? 36.60095 47.48579 81.16556 1.000 61.74467 94 ILE B CA 1
ATOM 1692 C C . ILE B 1 77 ? 35.58730 47.68930 80.04187 1.000 65.16848 94 ILE B C 1
ATOM 1693 O O . ILE B 1 77 ? 35.95039 47.92491 78.88093 1.000 61.58653 94 ILE B O 1
ATOM 1698 N N . LYS B 1 78 ? 34.29491 47.60357 80.37583 1.000 67.75484 95 LYS B N 1
ATOM 1699 C CA . LYS B 1 78 ? 33.25121 47.77132 79.37121 1.000 64.44537 95 LYS B CA 1
ATOM 1700 C C . LYS B 1 78 ? 33.30156 49.16577 78.76111 1.000 64.53266 95 LYS B C 1
ATOM 1701 O O . LYS B 1 78 ? 33.12326 49.33309 77.55008 1.000 66.42086 95 LYS B O 1
ATOM 1707 N N . ALA B 1 79 ? 33.56042 50.17846 79.58123 1.000 64.39505 96 ALA B N 1
ATOM 1708 C CA . ALA B 1 79 ? 33.69915 51.53847 79.07540 1.000 68.67938 96 ALA B CA 1
ATOM 1709 C C . ALA B 1 79 ? 35.00135 51.75607 78.32287 1.000 67.77877 96 ALA B C 1
ATOM 1710 O O . ALA B 1 79 ? 35.24841 52.87847 77.86363 1.000 71.06497 96 ALA B O 1
ATOM 1712 N N . GLN B 1 80 ? 35.86678 50.74433 78.26075 1.000 65.42954 97 GLN B N 1
ATOM 1713 C CA . GLN B 1 80 ? 37.16363 50.84000 77.59725 1.000 63.67629 97 GLN B CA 1
ATOM 1714 C C . GLN B 1 80 ? 38.06593 51.90470 78.23765 1.000 62.73247 97 GLN B C 1
ATOM 1715 O O . GLN B 1 80 ? 38.87264 52.53497 77.55057 1.000 60.08603 97 GLN B O 1
ATOM 1729 N N . VAL B 1 82 ? 40.11057 51.01573 80.69770 1.000 55.26460 99 VAL B N 1
ATOM 1730 C CA . VAL B 1 82 ? 41.28573 50.21392 80.96152 1.000 59.30089 99 VAL B CA 1
ATOM 1731 C C . VAL B 1 82 ? 41.25045 49.07920 79.96107 1.000 59.60600 99 VAL B C 1
ATOM 1732 O O . VAL B 1 82 ? 40.18370 48.70531 79.45767 1.000 58.31239 99 VAL B O 1
ATOM 1736 N N . ILE B 1 83 ? 42.42969 48.54753 79.65902 1.000 61.29234 100 ILE B N 1
ATOM 1737 C CA . ILE B 1 83 ? 42.59435 47.44159 78.71953 1.000 57.71155 100 ILE B CA 1
ATOM 1738 C C . ILE B 1 83 ? 43.41346 46.36924 79.42608 1.000 60.69210 100 ILE B C 1
ATOM 1739 O O . ILE B 1 83 ? 44.43750 46.69298 80.04978 1.000 62.55540 100 ILE B O 1
ATOM 1744 N N . PRO B 1 84 ? 42.98969 45.10830 79.41873 1.000 60.48504 101 PRO B N 1
ATOM 1745 C CA . PRO B 1 84 ? 43.84032 44.04752 79.98851 1.000 59.84300 101 PRO B CA 1
ATOM 1746 C C . PRO B 1 84 ? 45.09628 43.85761 79.14655 1.000 62.68709 101 PRO B C 1
ATOM 1747 O O . PRO B 1 84 ? 45.03253 43.78561 77.91813 1.000 64.62713 101 PRO B O 1
ATOM 1751 N N . VAL B 1 85 ? 46.24812 43.78983 79.80895 1.000 66.40305 102 VAL B N 1
ATOM 1752 C CA . VAL B 1 85 ? 47.51403 43.63478 79.10606 1.000 67.84147 102 VAL B CA 1
ATOM 1753 C C . VAL B 1 85 ? 48.32136 42.52311 79.75640 1.000 68.85232 102 VAL B C 1
ATOM 1754 O O . VAL B 1 85 ? 48.15006 42.19436 80.93469 1.000 63.27165 102 VAL B O 1
ATOM 1758 N N . LYS B 1 86 ? 49.23575 41.97038 78.96589 1.000 68.08383 103 LYS B N 1
ATOM 1759 C CA . LYS B 1 86 ? 50.25678 41.04871 79.43872 1.000 63.85549 103 LYS B CA 1
ATOM 1760 C C . LYS B 1 86 ? 51.57877 41.79722 79.49633 1.000 66.21157 103 LYS B C 1
ATOM 1761 O O . LYS B 1 86 ? 51.92877 42.52377 78.55693 1.000 68.27667 103 LYS B O 1
ATOM 1767 N N . LYS B 1 87 ? 52.31599 41.62260 80.58317 1.000 67.60568 104 LYS B N 1
ATOM 1768 C CA . LYS B 1 87 ? 53.58849 42.30741 80.75183 1.000 64.90816 104 LYS B CA 1
ATOM 1769 C C . LYS B 1 87 ? 54.69982 41.34995 80.35759 1.000 67.14081 104 LYS B C 1
ATOM 1770 O O . LYS B 1 87 ? 54.87996 40.30570 80.99040 1.000 74.64208 104 LYS B O 1
ATOM 1776 N N . LEU B 1 88 ? 55.41889 41.69149 79.29984 1.000 67.70244 105 LEU B N 1
ATOM 1777 C CA . LEU B 1 88 ? 56.39042 40.78289 78.71836 1.000 66.54021 105 LEU B CA 1
ATOM 1778 C C . LEU B 1 88 ? 57.71283 40.87930 79.45205 1.000 68.17873 105 LEU B C 1
ATOM 1779 O O . LEU B 1 88 ? 58.14046 41.96922 79.84875 1.000 69.34716 105 LEU B O 1
ATOM 1784 N N . HIS B 1 89 ? 58.34918 39.72896 79.65230 1.000 72.87994 106 HIS B N 1
ATOM 1785 C CA . HIS B 1 89 ? 59.76113 39.72098 80.00509 1.000 75.77582 106 HIS B CA 1
ATOM 1786 C C . HIS B 1 89 ? 60.58488 40.05121 78.75347 1.000 77.88135 106 HIS B C 1
ATOM 1787 O O . HIS B 1 89 ? 60.13861 39.83595 77.61810 1.000 74.35035 106 HIS B O 1
ATOM 1794 N N . SER B 1 90 ? 61.81049 40.54865 78.96931 1.000 74.69247 107 SER B N 1
ATOM 1795 C CA . SER B 1 90 ? 62.65137 40.98982 77.85415 1.000 79.24659 107 SER B CA 1
ATOM 1796 C C . SER B 1 90 ? 62.79770 39.90602 76.80478 1.000 81.28927 107 SER B C 1
ATOM 1797 O O . SER B 1 90 ? 62.75307 40.14939 75.59252 1.000 82.74635 107 SER B O 1
ATOM 1800 N N . GLN B 1 91 ? 62.93748 38.70670 77.28115 1.000 82.31338 108 GLN B N 1
ATOM 1801 C CA . GLN B 1 91 ? 63.28491 37.52207 76.54912 1.000 81.58435 108 GLN B CA 1
ATOM 1802 C C . GLN B 1 91 ? 62.15585 37.08188 75.63608 1.000 81.76582 108 GLN B C 1
ATOM 1803 O O . GLN B 1 91 ? 62.40298 36.44590 74.60557 1.000 88.12487 108 GLN B O 1
ATOM 1809 N N . GLU B 1 92 ? 60.94008 37.52942 75.95832 1.000 80.61807 109 GLU B N 1
ATOM 1810 C CA . GLU B 1 92 ? 59.71588 37.36960 75.19699 1.000 78.02498 109 GLU B CA 1
ATOM 1811 C C . GLU B 1 92 ? 59.51541 38.46602 74.14817 1.000 77.55170 109 GLU B C 1
ATOM 1812 O O . GLU B 1 92 ? 58.60549 38.34080 73.31485 1.000 77.30813 109 GLU B O 1
ATOM 1818 N N . CYS B 1 93 ? 60.33262 39.52978 74.13922 1.000 68.08529 110 CYS B N 1
ATOM 1819 C CA . CYS B 1 93 ? 60.00581 40.62697 73.23747 1.000 71.58649 110 CYS B CA 1
ATOM 1820 C C . CYS B 1 93 ? 60.30637 40.28812 71.78716 1.000 73.39280 110 CYS B C 1
ATOM 1821 O O . CYS B 1 93 ? 59.59242 40.76184 70.89595 1.000 70.56354 110 CYS B O 1
ATOM 1824 N N . LYS B 1 94 ? 61.24448 39.37352 71.52909 1.000 75.01401 111 LYS B N 1
ATOM 1825 C CA . LYS B 1 94 ? 61.57650 39.08971 70.13749 1.000 74.51285 111 LYS B CA 1
ATOM 1826 C C . LYS B 1 94 ? 60.60914 38.09788 69.52659 1.000 74.12171 111 LYS B C 1
ATOM 1827 O O . LYS B 1 94 ? 60.27055 38.23032 68.35071 1.000 79.83564 111 LYS B O 1
ATOM 1833 N N . GLU B 1 95 ? 60.03253 37.21337 70.33488 1.000 74.77218 112 GLU B N 1
ATOM 1834 C CA . GLU B 1 95 ? 58.94036 36.37955 69.85212 1.000 74.28414 112 GLU B CA 1
ATOM 1835 C C . GLU B 1 95 ? 57.75629 37.21694 69.39386 1.000 71.69435 112 GLU B C 1
ATOM 1836 O O . GLU B 1 95 ? 56.93805 36.73853 68.61126 1.000 72.80888 112 GLU B O 1
ATOM 1842 N N . HIS B 1 96 ? 57.60062 38.42065 69.93589 1.000 73.89706 113 HIS B N 1
ATOM 1843 C CA . HIS B 1 96 ? 56.47746 39.29472 69.63696 1.000 72.91415 113 HIS B CA 1
ATOM 1844 C C . HIS B 1 96 ? 56.84988 40.41731 68.68861 1.000 68.89767 113 HIS B C 1
ATOM 1845 O O . HIS B 1 96 ? 56.12387 41.41388 68.61967 1.000 63.45490 113 HIS B O 1
ATOM 1852 N N . GLY B 1 97 ? 57.99324 40.30930 68.01656 1.000 65.22284 114 GLY B N 1
ATOM 1853 C CA . GLY B 1 97 ? 58.40760 41.34301 67.08927 1.000 66.52946 114 GLY B CA 1
ATOM 1854 C C . GLY B 1 97 ? 58.75458 42.64980 67.75847 1.000 68.05889 114 GLY B C 1
ATOM 1855 O O . GLY B 1 97 ? 58.56471 43.72024 67.16142 1.000 66.15359 114 GLY B O 1
ATOM 1856 N N . LEU B 1 98 ? 59.26415 42.59312 68.98849 1.000 69.51172 115 LEU B N 1
ATOM 1857 C CA . LEU B 1 98 ? 59.64811 43.77745 69.74535 1.000 69.67108 115 LEU B CA 1
ATOM 1858 C C . LEU B 1 98 ? 61.09477 43.65649 70.18895 1.000 68.45743 115 LEU B C 1
ATOM 1859 O O . LEU B 1 98 ? 61.65971 42.56262 70.20523 1.000 72.69953 115 LEU B O 1
ATOM 1864 N N . LYS B 1 99 ? 61.71461 44.79970 70.50829 1.000 70.51420 116 LYS B N 1
ATOM 1865 C CA . LYS B 1 99 ? 63.04331 44.71056 71.10128 1.000 73.07210 116 LYS B CA 1
ATOM 1866 C C . LYS B 1 99 ? 63.00934 45.32558 72.50106 1.000 76.01678 116 LYS B C 1
ATOM 1867 O O . LYS B 1 99 ? 62.34295 46.34263 72.70046 1.000 74.79214 116 LYS B O 1
ATOM 1873 N N . PRO B 1 100 ? 63.73761 44.76607 73.47594 1.000 78.78937 117 PRO B N 1
ATOM 1874 C CA . PRO B 1 100 ? 63.61480 45.23816 74.86790 1.000 72.76005 117 PRO B CA 1
ATOM 1875 C C . PRO B 1 100 ? 64.10178 46.66231 75.10532 1.000 71.24125 117 PRO B C 1
ATOM 1876 O O . PRO B 1 100 ? 65.07594 47.13079 74.51466 1.000 75.39322 117 PRO B O 1
ATOM 1880 N N . SER B 1 101 ? 63.44506 47.32166 76.05421 1.000 68.97191 118 SER B N 1
ATOM 1881 C CA . SER B 1 101 ? 63.82428 48.64850 76.51252 1.000 70.45179 118 SER B CA 1
ATOM 1882 C C . SER B 1 101 ? 64.55943 48.54701 77.84174 1.000 73.78649 118 SER B C 1
ATOM 1883 O O . SER B 1 101 ? 64.25575 47.68657 78.66595 1.000 72.24737 118 SER B O 1
ATOM 1886 N N . LYS B 1 102 ? 65.54076 49.42665 78.03958 1.000 79.57054 119 LYS B N 1
ATOM 1887 C CA . LYS B 1 102 ? 66.24013 49.45747 79.31755 1.000 81.73572 119 LYS B CA 1
ATOM 1888 C C . LYS B 1 102 ? 65.32009 49.90981 80.43743 1.000 76.53227 119 LYS B C 1
ATOM 1889 O O . LYS B 1 102 ? 65.40252 49.39304 81.55228 1.000 88.04249 119 LYS B O 1
ATOM 1895 N N . ASP B 1 103 ? 64.43527 50.87179 80.15700 1.000 76.43659 120 ASP B N 1
ATOM 1896 C CA . ASP B 1 103 ? 63.72688 51.62402 81.18771 1.000 76.47237 120 ASP B CA 1
ATOM 1897 C C . ASP B 1 103 ? 62.26225 51.25762 81.35261 1.000 73.50399 120 ASP B C 1
ATOM 1898 O O . ASP B 1 103 ? 61.63814 51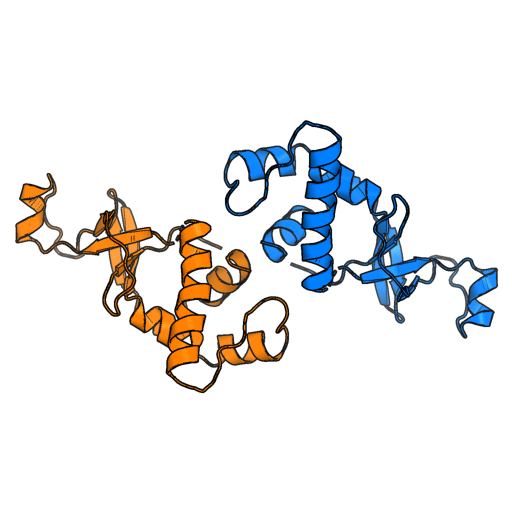.73514 82.29999 1.000 79.35547 120 ASP B O 1
ATOM 1903 N N . PHE B 1 104 ? 61.68060 50.48392 80.44002 1.000 73.05731 121 PHE B N 1
ATOM 1904 C CA . PHE B 1 104 ? 60.26661 50.19526 80.46726 1.000 65.39349 121 PHE B CA 1
ATOM 1905 C C . PHE B 1 104 ? 60.00634 48.76924 80.01532 1.000 68.19981 121 PHE B C 1
ATOM 1906 O O . PHE B 1 104 ? 60.62044 48.29524 79.04748 1.000 65.82809 121 PHE B O 1
ATOM 1914 N N . PRO B 1 105 ? 59.11041 48.07053 80.69264 1.000 67.06647 122 PRO B N 1
ATOM 1915 C CA . PRO B 1 105 ? 58.62225 46.79290 80.17752 1.000 65.19047 122 PRO B CA 1
ATOM 1916 C C . PRO B 1 105 ? 57.63697 47.01593 79.03749 1.000 62.94603 122 PRO B C 1
ATOM 1917 O O . PRO B 1 105 ? 57.03954 48.08229 78.88358 1.000 61.34099 122 PRO B O 1
ATOM 1921 N N . HIS B 1 106 ? 57.52650 46.00362 78.19775 1.000 62.32682 123 HIS B N 1
ATOM 1922 C CA . HIS B 1 106 ? 56.57277 46.00172 77.10671 1.000 63.74813 123 HIS B CA 1
ATOM 1923 C C . HIS B 1 106 ? 55.26699 45.36386 77.55186 1.000 63.99305 123 HIS B C 1
ATOM 1924 O O . HIS B 1 106 ? 55.26427 44.31974 78.21462 1.000 60.86101 123 HIS B O 1
ATOM 1931 N N . LEU B 1 107 ? 54.15589 45.97712 77.15067 1.000 63.87467 124 LEU B N 1
ATOM 1932 C CA . LEU B 1 107 ? 52.82337 45.46115 77.42955 1.000 64.64972 124 LEU B CA 1
ATOM 1933 C C . LEU B 1 107 ? 52.11578 45.19754 76.11334 1.000 61.25730 124 LEU B C 1
ATOM 1934 O O . LEU B 1 107 ? 52.24701 45.98166 75.17377 1.000 64.50239 124 LEU B O 1
ATOM 1939 N N . ILE B 1 108 ? 51.38147 44.08828 76.03311 1.000 58.41107 125 ILE B N 1
ATOM 1940 C CA . ILE B 1 108 ? 50.57801 43.78489 74.85426 1.000 63.20236 125 ILE B CA 1
ATOM 1941 C C . ILE B 1 108 ? 49.18546 43.38373 75.31070 1.000 63.83139 125 ILE B C 1
ATOM 1942 O O . ILE B 1 108 ? 48.99716 42.87008 76.41851 1.000 64.33574 125 ILE B O 1
ATOM 1947 N N . VAL B 1 109 ? 48.19889 43.62473 74.44345 1.000 63.13282 126 VAL B N 1
ATOM 1948 C CA . VAL B 1 109 ? 46.82529 43.30619 74.80930 1.000 69.13251 126 VAL B CA 1
ATOM 1949 C C . VAL B 1 109 ? 46.70864 41.81584 75.07749 1.000 71.27427 126 VAL B C 1
ATOM 1950 O O . VAL B 1 109 ? 47.24794 40.98964 74.33303 1.000 71.51368 126 VAL B O 1
ATOM 1954 N N . SER B 1 110 ? 46.01635 41.45950 76.15434 1.000 76.10955 127 SER B N 1
ATOM 1955 C CA . SER B 1 110 ? 45.87606 40.05801 76.52819 1.000 83.04796 127 SER B CA 1
ATOM 1956 C C . SER B 1 110 ? 44.49325 39.55829 76.14512 1.000 87.60272 127 SER B C 1
ATOM 1957 O O . SER B 1 110 ? 43.49315 40.25179 76.35245 1.000 86.92852 127 SER B O 1
ATOM 1960 N N . ASN B 1 111 ? 44.44420 38.34946 75.57830 1.000 94.07934 128 ASN B N 1
ATOM 1961 C CA . ASN B 1 111 ? 43.19516 37.72401 75.15305 1.000 99.36758 128 ASN B CA 1
ATOM 1962 C C . ASN B 1 111 ? 42.55850 36.86394 76.24188 1.000 98.71339 128 ASN B C 1
ATOM 1963 O O . ASN B 1 111 ? 41.95258 35.83323 75.92494 1.000 103.30712 128 ASN B O 1
ATOM 1968 N N . LYS B 1 112 ? 42.65665 37.26086 77.51065 1.000 96.37714 129 LYS B N 1
ATOM 1969 C CA . LYS B 1 112 ? 42.17409 36.41833 78.59978 1.000 100.55874 129 LYS B CA 1
ATOM 1970 C C . LYS B 1 112 ? 41.29531 37.21486 79.55673 1.000 104.43390 129 LYS B C 1
ATOM 1971 O O . LYS B 1 112 ? 40.09380 36.94473 79.67866 1.000 106.64472 129 LYS B O 1
ATOM 1977 N N . ALA B 1 113 ? 41.89964 38.18943 80.24145 1.000 100.53927 130 ALA B N 1
ATOM 1978 C CA . ALA B 1 113 ? 41.26150 39.02995 81.25654 1.000 103.15579 130 ALA B CA 1
ATOM 1979 C C . ALA B 1 113 ? 40.22054 38.34019 82.14195 1.000 104.10950 130 ALA B C 1
ATOM 1980 O O . ALA B 1 113 ? 39.02718 38.63998 82.03526 1.000 106.45949 130 ALA B O 1
ATOM 1982 N N . GLN B 1 114 ? 40.64366 37.42439 83.01666 1.000 101.36927 131 GLN B N 1
ATOM 1983 C CA . GLN B 1 114 ? 39.73300 36.77671 83.95417 1.000 99.54419 131 GLN B CA 1
ATOM 1984 C C . GLN B 1 114 ? 39.87312 37.30811 85.37924 1.000 100.73233 131 GLN B C 1
ATOM 1985 O O . GLN B 1 114 ? 39.33247 36.70813 86.31677 1.000 100.89431 131 GLN B O 1
ATOM 1991 N N . LEU B 1 115 ? 40.56550 38.43747 85.54872 1.000 100.79084 132 LEU B N 1
ATOM 1992 C CA . LEU B 1 115 ? 40.54897 39.23533 86.78121 1.000 94.36088 132 LEU B CA 1
ATOM 1993 C C . LEU B 1 115 ? 41.14941 38.52713 87.99535 1.000 95.75413 132 LEU B C 1
ATOM 1994 O O . LEU B 1 115 ? 40.60916 38.59935 89.10077 1.000 98.98925 132 LEU B O 1
ATOM 1999 N N . GLU B 1 116 ? 42.30032 37.88702 87.82163 1.000 94.88377 133 GLU B N 1
ATOM 2000 C CA . GLU B 1 116 ? 42.95369 37.51930 89.06808 1.000 93.02419 133 GLU B CA 1
ATOM 2001 C C . GLU B 1 116 ? 43.85688 38.66881 89.53230 1.000 87.83421 133 GLU B C 1
ATOM 2002 O O . GLU B 1 116 ? 43.99943 39.69185 88.85986 1.000 88.93900 133 GLU B O 1
ATOM 2008 N N . ALA B 1 117 ? 44.42794 38.50782 90.72793 1.000 89.18713 134 ALA B N 1
ATOM 2009 C CA . ALA B 1 117 ? 44.90486 39.65284 91.50311 1.000 87.46455 134 ALA B CA 1
ATOM 2010 C C . ALA B 1 117 ? 46.00450 40.42966 90.77993 1.000 83.82867 134 ALA B C 1
ATOM 2011 O O . ALA B 1 117 ? 45.96462 41.66717 90.71366 1.000 74.29484 134 ALA B O 1
ATOM 2013 N N . ASP B 1 118 ? 46.99838 39.72705 90.23157 1.000 84.92328 135 ASP B N 1
ATOM 2014 C CA . ASP B 1 118 ? 48.15846 40.39542 89.65508 1.000 86.96169 135 ASP B CA 1
ATOM 2015 C C . ASP B 1 118 ? 48.05899 40.51702 88.13361 1.000 85.66240 135 ASP B C 1
ATOM 2016 O O . ASP B 1 118 ? 49.08188 40.71993 87.46748 1.000 82.09966 135 ASP B O 1
ATOM 2021 N N . GLU B 1 119 ? 46.84964 40.38676 87.57643 1.000 79.42098 136 GLU B N 1
ATOM 2022 C CA . GLU B 1 119 ? 46.63334 40.71809 86.17692 1.000 75.05175 136 GLU B CA 1
ATOM 2023 C C . GLU B 1 119 ? 46.84100 42.21046 85.95550 1.000 71.06401 136 GLU B C 1
ATOM 2024 O O . GLU B 1 119 ? 46.37643 43.03849 86.73910 1.000 70.86178 136 GLU B O 1
ATOM 2030 N N . TYR B 1 120 ? 47.53084 42.55285 84.87631 1.000 67.65648 137 TYR B N 1
ATOM 2031 C CA . TYR B 1 120 ? 47.88020 43.93351 84.59609 1.000 65.08698 137 TYR B CA 1
ATOM 2032 C C . TYR B 1 120 ? 46.85874 44.61460 83.68659 1.000 64.08405 137 TYR B C 1
ATOM 2033 O O . TYR B 1 120 ? 46.23273 43.98414 82.82476 1.000 61.20327 137 TYR B O 1
ATOM 2042 N N . PHE B 1 121 ? 46.73121 45.93084 83.86338 1.000 58.80556 138 PHE B N 1
ATOM 2043 C CA . PHE B 1 121 ? 45.83819 46.74723 83.06631 1.000 58.05799 138 PHE B CA 1
ATOM 2044 C C . PHE B 1 121 ? 46.52031 48.06615 82.76561 1.000 59.00289 138 PHE B C 1
ATOM 2045 O O . PHE B 1 121 ? 47.26946 48.56948 83.59319 1.000 61.18142 138 PHE B O 1
ATOM 2053 N N . VAL B 1 122 ? 46.30391 48.60194 81.57231 1.000 56.84747 139 VAL B N 1
ATOM 2054 C CA . VAL B 1 122 ? 46.75410 49.94866 81.25337 1.000 56.98380 139 VAL B CA 1
ATOM 2055 C C . VAL B 1 122 ? 45.54358 50.85730 81.29154 1.000 62.30511 139 VAL B C 1
ATOM 2056 O O . VAL B 1 122 ? 44.43215 50.47866 80.87909 1.000 60.08930 139 VAL B O 1
ATOM 2060 N N . TRP B 1 123 ? 45.77177 52.09117 81.73466 1.000 62.13323 140 TRP B N 1
ATOM 2061 C CA . TRP B 1 123 ? 44.76346 53.12464 81.58882 1.000 61.73042 140 TRP B CA 1
ATOM 2062 C C . TRP B 1 123 ? 44.59184 53.46121 80.11704 1.000 63.23921 140 TRP B C 1
ATOM 2063 O O . TRP B 1 123 ? 45.56523 53.52652 79.36561 1.000 62.29347 140 TRP B O 1
ATOM 2074 N N . ASN B 1 124 ? 43.34773 53.68473 79.71781 1.000 62.94428 141 ASN B N 1
ATOM 2075 C CA . ASN B 1 124 ? 42.95873 54.16603 78.39876 1.000 61.21006 141 ASN B CA 1
ATOM 2076 C C . ASN B 1 124 ? 42.10585 55.42096 78.53400 1.000 62.40622 141 ASN B C 1
ATOM 2077 O O . ASN B 1 124 ? 41.13249 55.60803 77.81199 1.000 66.07546 141 ASN B O 1
ATOM 2082 N N . TYR B 1 125 ? 42.43901 56.28705 79.48605 1.000 70.20343 142 TYR B N 1
ATOM 2083 C CA . TYR B 1 125 ? 41.54292 57.38207 79.83133 1.000 73.85549 142 TYR B CA 1
ATOM 2084 C C . TYR B 1 125 ? 42.33332 58.51281 80.46204 1.000 76.94789 142 TYR B C 1
ATOM 2085 O O . TYR B 1 125 ? 43.08419 58.28062 81.41445 1.000 75.13893 142 TYR B O 1
ATOM 2094 N N . ASN B 1 126 ? 42.11632 59.72892 79.97244 1.000 77.14748 143 ASN B N 1
ATOM 2095 C CA . ASN B 1 126 ? 42.78150 60.92135 80.49743 1.000 83.42249 143 ASN B CA 1
ATOM 2096 C C . ASN B 1 126 ? 41.74041 61.98595 80.81243 1.000 87.37579 143 ASN B C 1
ATOM 2097 O O . ASN B 1 126 ? 41.14877 62.56560 79.87705 1.000 92.76745 143 ASN B O 1
ATOM 2102 N N . PRO B 1 127 ? 41.48183 62.28435 82.09026 1.000 85.19464 144 PRO B N 1
ATOM 2103 C CA . PRO B 1 127 ? 40.48470 63.31387 82.40852 1.000 87.20739 144 PRO B CA 1
ATOM 2104 C C . PRO B 1 127 ? 41.02318 64.74102 82.23997 1.000 87.90053 144 PRO B C 1
ATOM 2105 O O . PRO B 1 127 ? 40.30828 65.59621 81.69583 1.000 84.62699 144 PRO B O 1
#

Foldseek 3Di:
DLVVVCVQCVPPPQQVWDWAAEPRDTFIKGWLQSVLVVCVDVSVVVVCVVCCVVRPHQDDPVVSNVVVSVVSVVVNVVVPQFFKDFDDQVCQVVVVHHDDPPHTYIYGDDDCPRDGGTMTTDPDDD/DLVVVCVQCVPPPQQVWDWAAEPRDIFTKGWLLSVLVVCVDVSNVVVCVVCVVPRPDADDPVVSNVVVSVVSVVVNVVVPQFFWDWDDQVCQVVVVHHDDPGHTHIYGDPPPPRDGGGMTTDPDDD

B-factor: mean 75.34, std 12.62, range [52.48, 133.91]

InterPro domains:
  IPR004728 Translocation protein Sec62 [PF03839] (45-237)
  IPR004728 Translocation protein Sec62 [PTHR12443] (18-270)
  IPR011553 Translocation protein Sec62, ascomycota [TIGR00869] (26-262)

Organism: Saccharomyces cerevisiae (strain ATCC 204508 / S288c) (NCBI:txid559292)

Sequence (252 aa):
SATAIATLLRNHKELKQRQGLFQAKQTDFFRYKRFVRALHSEEYANKSARQPEIYPTIPSNKIEDQLKSREIFIQLIKAQVIPVKKLHSQECKEHGLKPSKDFPHLIVSNKAQLEADEYFVWNYNPSATAIATLLRNHKELKQRQGLFQAKQTDFFRYKRFVRALHSEEYANKSARQPEIYPTIPSNKIEDQLKSREIFIQLIKAQVIPVKKLHSQECKEHGLKPSKDFPHLIVSNKAQLEADEYFVWNYNP

GO terms:
  GO:0005783 endoplasmic reticulum (C, IDA)
  GO:0008320 transmembrane protein transporter activity (F, IDA)
  GO:0031204 post-translational protein targeting to membrane, translocation (P, IDA)
  GO:0005783 endoplasmic reticulum (C, HDA)
  GO:0031207 Sec62/Sec63 complex (C, IPI)
  GO:0005515 protein binding (F, IPI)

Nearest PDB structures (foldseek):
  6zzz-assembly2_B  TM=1.001E+00  e=4.518E-23  Saccharomyces cerevisiae S288C
  2muk-assembly1_X  TM=1.940E-01  e=4.821E+00  Arabidopsis thaliana
  6zzz-assembly2_B  TM=1.005E+00  e=3.430E-24  Saccharomyces cerevisiae S288C
  2muk-assembly1_X  TM=2.530E-01  e=9.884E+00  Arabidopsis thaliana

Solvent-accessible surface area: 15096 Å² total